Protein AF-A0A484YAV8-F1 (afdb_monomer_lite)

Sequence (185 aa):
MATQPTQDAVPSESPRDLKFNAGKIDEFVTSQGWTYTDRFGQKHYTIEGINYLSQQAMAAYGYVILTGKTFTTGATINNPNEVLLNTADGEYYKWTGSFASGPKVVPANSTPASTGGIAPGAWIGVGDASLRSALAASSGAGLVGISVGSVYPAGTVGSAIQYRTPQMYGIEPSTTNIIGLRSGC

Radius of gyration: 30.2 Å; chains: 1; bounding box: 64×55×102 Å

InterPro domains:
  IPR040775 Tail spike TSP1/Gp66, N-terminal domain [PF18668] (62-128)

pLDDT: mean 82.86, std 11.92, range [44.72, 97.81]

Organism: NCBI:txid69218

Structure (mmCIF, N/CA/C/O backbone):
data_AF-A0A484YAV8-F1
#
_entry.id   AF-A0A484YAV8-F1
#
loop_
_atom_site.group_PDB
_atom_site.id
_atom_site.type_symbol
_atom_site.label_atom_id
_atom_site.label_alt_id
_atom_site.label_comp_id
_atom_site.label_asym_id
_atom_site.label_entity_id
_atom_site.label_seq_id
_atom_site.pdbx_PDB_ins_code
_atom_site.Cartn_x
_atom_site.Cartn_y
_atom_site.Cartn_z
_atom_site.occupancy
_atom_site.B_iso_or_equiv
_atom_site.auth_seq_id
_atom_site.auth_comp_id
_atom_site.auth_asym_id
_atom_site.auth_atom_id
_atom_site.pdbx_PDB_model_num
ATOM 1 N N . MET A 1 1 ? -27.594 -16.386 38.491 1.00 56.50 1 MET A N 1
ATOM 2 C CA . MET A 1 1 ? -27.714 -15.112 37.745 1.00 56.50 1 MET A CA 1
ATOM 3 C C . MET A 1 1 ? -28.244 -15.451 36.359 1.00 56.50 1 MET A C 1
ATOM 5 O O . MET A 1 1 ? -27.706 -16.376 35.765 1.00 56.50 1 MET A O 1
ATOM 9 N N . ALA A 1 2 ? -29.330 -14.820 35.899 1.00 48.66 2 ALA A N 1
ATOM 10 C CA . ALA A 1 2 ? -29.934 -15.139 34.601 1.00 48.66 2 ALA A CA 1
ATOM 11 C C . ALA A 1 2 ? -28.911 -14.910 33.473 1.00 48.66 2 ALA A C 1
ATOM 13 O O . ALA A 1 2 ? -28.314 -13.842 33.397 1.00 48.66 2 ALA A O 1
ATOM 14 N N . THR A 1 3 ? -28.667 -15.932 32.652 1.00 59.62 3 THR A N 1
ATOM 15 C CA . THR A 1 3 ? -27.652 -15.952 31.582 1.00 59.62 3 THR A CA 1
ATOM 16 C C . THR A 1 3 ? -28.180 -15.458 30.236 1.00 59.62 3 THR A C 1
ATOM 18 O O . THR A 1 3 ? -27.431 -15.426 29.264 1.00 59.62 3 THR A O 1
ATOM 21 N N . GLN A 1 4 ? -29.462 -15.101 30.169 1.00 70.62 4 GLN A N 1
ATOM 22 C CA . GLN A 1 4 ? -30.130 -14.697 28.941 1.00 70.62 4 GLN A CA 1
ATOM 23 C C . GLN A 1 4 ? -30.060 -13.167 28.778 1.00 70.62 4 GLN A C 1
ATOM 25 O O . GLN A 1 4 ? -30.505 -12.461 29.691 1.00 70.62 4 GLN A O 1
ATOM 30 N N . PRO A 1 5 ? -29.511 -12.654 27.659 1.00 75.75 5 PRO A N 1
ATOM 31 C CA . PRO A 1 5 ? -29.538 -11.229 27.338 1.00 75.75 5 PRO A CA 1
ATOM 32 C C . PRO A 1 5 ? -30.973 -10.698 27.262 1.00 75.75 5 PRO A C 1
ATOM 34 O O . PRO A 1 5 ? -31.900 -11.441 26.924 1.00 75.75 5 PRO A O 1
ATOM 37 N N . THR A 1 6 ? -31.162 -9.418 27.568 1.00 81.50 6 THR A N 1
ATOM 38 C CA . THR A 1 6 ? -32.457 -8.746 27.399 1.00 81.50 6 THR A CA 1
ATOM 39 C C . THR A 1 6 ? -32.798 -8.565 25.913 1.00 81.50 6 THR A C 1
ATOM 41 O O . THR A 1 6 ? -31.960 -8.789 25.036 1.00 81.50 6 THR A O 1
ATOM 44 N N . GLN A 1 7 ? -34.029 -8.119 25.646 1.00 83.12 7 GLN A N 1
ATOM 45 C CA . GLN A 1 7 ? -34.476 -7.628 24.335 1.00 83.12 7 GLN A CA 1
ATOM 46 C C . GLN A 1 7 ? -34.358 -6.096 24.218 1.00 83.12 7 GLN A C 1
ATOM 48 O O . GLN A 1 7 ? -34.955 -5.496 23.327 1.00 83.12 7 GLN A O 1
ATOM 53 N N . ASP A 1 8 ? -33.613 -5.453 25.123 1.00 84.88 8 ASP A N 1
ATOM 54 C CA . ASP A 1 8 ? -33.358 -4.015 25.060 1.00 84.88 8 ASP A CA 1
ATOM 55 C C . ASP A 1 8 ? -32.486 -3.693 23.838 1.00 84.88 8 ASP A C 1
ATOM 57 O O . ASP A 1 8 ? -31.702 -4.532 23.385 1.00 84.88 8 ASP A O 1
ATOM 61 N N . ALA A 1 9 ? -32.586 -2.466 23.323 1.00 82.38 9 ALA A N 1
ATOM 62 C CA . ALA A 1 9 ? -31.842 -2.011 22.149 1.00 82.38 9 ALA A CA 1
ATOM 63 C C . ALA A 1 9 ? -30.319 -2.238 22.269 1.00 82.38 9 ALA A C 1
ATOM 65 O O . ALA A 1 9 ? -29.762 -2.387 23.357 1.00 82.38 9 ALA A O 1
ATOM 66 N N . VAL A 1 10 ? -29.617 -2.274 21.135 1.00 80.19 10 VAL A N 1
ATOM 67 C CA . VAL A 1 10 ? -28.150 -2.208 21.103 1.00 80.19 10 VAL A CA 1
ATOM 68 C C . VAL A 1 10 ? -27.773 -0.753 20.794 1.00 80.19 10 VAL A C 1
ATOM 70 O O . VAL A 1 10 ? -28.171 -0.266 19.736 1.00 80.19 10 VAL A O 1
ATOM 73 N N . PRO A 1 11 ? -27.035 -0.049 21.680 1.00 80.38 11 PRO A N 1
ATOM 74 C CA . PRO A 1 11 ? -26.470 -0.505 22.961 1.00 80.38 11 PRO A CA 1
ATOM 75 C C . PRO A 1 11 ? -27.481 -0.515 24.133 1.00 80.38 11 PRO A C 1
ATOM 77 O O . PRO A 1 11 ? -28.461 0.222 24.119 1.00 80.38 11 PRO A O 1
ATOM 80 N N . SER A 1 12 ? -27.206 -1.326 25.167 1.00 83.00 12 SER A N 1
ATOM 81 C CA . SER A 1 12 ? -27.997 -1.426 26.412 1.00 83.00 12 SER A CA 1
ATOM 82 C C . SER A 1 12 ? -27.105 -1.276 27.644 1.00 83.00 12 SER A C 1
ATOM 84 O O . SER A 1 12 ? -26.044 -1.902 27.720 1.00 83.00 12 SER A O 1
ATOM 86 N N . GLU A 1 13 ? -27.568 -0.490 28.619 1.00 84.00 13 GLU A N 1
ATOM 87 C CA . GLU A 1 13 ? -26.939 -0.311 29.938 1.00 84.00 13 GLU A CA 1
ATOM 88 C C . GLU A 1 13 ? -27.457 -1.305 30.991 1.00 84.00 13 GLU A C 1
ATOM 90 O O . GLU A 1 13 ? -27.039 -1.274 32.151 1.00 84.00 13 GLU A O 1
ATOM 95 N N . SER A 1 14 ? -28.370 -2.207 30.612 1.00 85.25 14 SER A N 1
ATOM 96 C CA . SER A 1 14 ? -28.915 -3.203 31.531 1.00 85.25 14 SER A CA 1
ATOM 97 C C . SER A 1 14 ? -27.790 -4.064 32.118 1.00 85.25 14 SER A C 1
ATOM 99 O O . SER A 1 14 ? -27.018 -4.665 31.362 1.00 85.25 14 SER A O 1
ATOM 101 N N . PRO A 1 15 ? -27.718 -4.236 33.455 1.00 84.88 15 PRO A N 1
ATOM 102 C CA . PRO A 1 15 ? -26.683 -5.053 34.092 1.00 84.88 15 PRO A CA 1
ATOM 103 C C . PRO A 1 15 ? -26.613 -6.496 33.575 1.00 84.88 15 PRO A C 1
ATOM 105 O O . PRO A 1 15 ? -25.570 -7.143 33.665 1.00 84.88 15 PRO A O 1
ATOM 108 N N . ARG A 1 16 ? -27.719 -7.016 33.028 1.00 83.06 16 ARG A N 1
ATOM 109 C CA . ARG A 1 16 ? -27.796 -8.365 32.444 1.00 83.06 16 ARG A CA 1
ATOM 110 C C . ARG A 1 16 ? -27.077 -8.467 31.099 1.00 83.06 16 ARG A C 1
ATOM 112 O O . ARG A 1 16 ? -26.541 -9.526 30.782 1.00 83.06 16 ARG A O 1
ATOM 119 N N . ASP A 1 17 ? -27.025 -7.374 30.345 1.00 85.62 17 ASP A N 1
ATOM 120 C CA . ASP A 1 17 ? -26.405 -7.330 29.019 1.00 85.62 17 ASP A CA 1
ATOM 121 C C . ASP A 1 17 ? -24.906 -7.068 29.088 1.00 85.62 17 ASP A C 1
ATOM 123 O O . ASP A 1 17 ? -24.181 -7.430 28.165 1.00 85.62 17 ASP A O 1
ATOM 127 N N . LEU A 1 18 ? -24.413 -6.530 30.209 1.00 85.62 18 LEU A N 1
ATOM 128 C CA . LEU A 1 18 ? -22.994 -6.223 30.396 1.00 85.62 18 LEU A CA 1
ATOM 129 C C . LEU A 1 18 ? -22.082 -7.432 30.149 1.00 85.62 18 LEU A C 1
ATOM 131 O O . LEU A 1 18 ? -21.028 -7.278 29.539 1.00 85.62 18 LEU A O 1
ATOM 135 N N . LYS A 1 19 ? -22.490 -8.647 30.549 1.00 84.38 19 LYS A N 1
ATOM 136 C CA . LYS A 1 19 ? -21.705 -9.865 30.278 1.00 84.38 19 LYS A CA 1
ATOM 137 C C . LYS A 1 19 ? -21.619 -10.178 28.780 1.00 84.38 19 LYS A C 1
ATOM 139 O O . LYS A 1 19 ? -20.555 -10.568 28.306 1.00 84.38 19 LYS A O 1
ATOM 144 N N . PHE A 1 20 ? -22.719 -10.019 28.043 1.00 85.44 20 PHE A N 1
ATOM 145 C CA . PHE A 1 20 ? -22.728 -10.206 26.591 1.00 85.44 20 PHE A CA 1
ATOM 146 C C . PHE A 1 20 ? -21.890 -9.120 25.906 1.00 85.44 20 PHE A C 1
ATOM 148 O O . PHE A 1 20 ? -21.029 -9.441 25.090 1.00 85.44 20 PHE A O 1
ATOM 155 N N . ASN A 1 21 ? -22.086 -7.856 26.292 1.00 86.50 21 ASN A N 1
ATOM 156 C CA . ASN A 1 21 ? -21.351 -6.711 25.756 1.00 86.50 21 ASN A CA 1
ATOM 157 C C . ASN A 1 21 ? -19.837 -6.876 25.959 1.00 86.50 21 ASN A C 1
ATOM 159 O O . ASN A 1 21 ? -19.075 -6.670 25.020 1.00 86.50 21 ASN A O 1
ATOM 163 N N . ALA A 1 22 ? -19.400 -7.323 27.143 1.00 88.56 22 ALA A N 1
ATOM 164 C CA . ALA A 1 22 ? -17.990 -7.591 27.423 1.00 88.56 22 ALA A CA 1
ATOM 165 C C . ALA A 1 22 ? -17.407 -8.679 26.504 1.00 88.56 22 ALA A C 1
ATOM 167 O O . ALA A 1 22 ? -16.329 -8.491 25.949 1.00 88.56 22 ALA A O 1
ATOM 168 N N . GLY A 1 23 ? -18.136 -9.779 26.279 1.00 89.69 23 GLY A N 1
ATOM 169 C CA . GLY A 1 23 ? -17.711 -10.818 25.333 1.00 89.69 23 GLY A CA 1
ATOM 170 C C . GLY A 1 23 ? -17.647 -10.324 23.883 1.00 89.69 23 GLY A C 1
ATOM 171 O O . GLY A 1 23 ? -16.780 -10.746 23.127 1.00 89.69 23 GLY A O 1
ATOM 172 N N . LYS A 1 24 ? -18.525 -9.394 23.490 1.00 90.69 24 LYS A N 1
ATOM 173 C CA . LYS A 1 24 ? -18.491 -8.782 22.153 1.00 90.69 24 LYS A CA 1
ATOM 174 C C . LYS A 1 24 ? -17.353 -7.785 21.980 1.00 90.69 24 LYS A C 1
ATOM 176 O O . LYS A 1 24 ? -16.817 -7.695 20.884 1.00 90.69 24 LYS A O 1
ATOM 181 N N . ILE A 1 25 ? -16.967 -7.067 23.034 1.00 91.38 25 ILE A N 1
ATOM 182 C CA . ILE A 1 25 ? -15.759 -6.232 23.014 1.00 91.38 25 ILE A CA 1
ATOM 183 C C . ILE A 1 25 ? -14.518 -7.115 22.866 1.00 91.38 25 ILE A C 1
ATOM 185 O O . ILE A 1 25 ? -13.673 -6.819 22.029 1.00 91.38 25 ILE A O 1
ATOM 189 N N . ASP A 1 26 ? -14.429 -8.213 23.617 1.00 93.12 26 ASP A N 1
ATOM 190 C CA . ASP A 1 26 ? -13.337 -9.180 23.464 1.00 93.12 26 ASP A CA 1
ATOM 191 C C . ASP A 1 26 ? -13.264 -9.722 22.024 1.00 93.12 26 ASP A C 1
ATOM 193 O O . ASP A 1 26 ? -12.205 -9.677 21.401 1.00 93.12 26 ASP A O 1
ATOM 197 N N . GLU A 1 27 ? -14.404 -10.105 21.438 1.00 93.06 27 GLU A N 1
ATOM 198 C CA . GLU A 1 27 ? -14.496 -10.526 20.033 1.00 93.06 27 GLU A CA 1
ATOM 199 C C . GLU A 1 27 ? -14.120 -9.397 19.052 1.00 93.06 27 GLU A C 1
ATOM 201 O O . GLU A 1 27 ? -13.379 -9.635 18.102 1.00 93.06 27 GLU A O 1
ATOM 206 N N . PHE A 1 28 ? -14.568 -8.158 19.278 1.00 93.44 28 PHE A N 1
ATOM 207 C CA . PHE A 1 28 ? -14.208 -6.998 18.454 1.00 93.44 28 PHE A CA 1
ATOM 208 C C . PHE A 1 28 ? -12.694 -6.757 18.424 1.00 93.44 28 PHE A C 1
ATOM 210 O O . PHE A 1 28 ? -12.151 -6.458 17.357 1.00 93.44 28 PHE A O 1
ATOM 217 N N . VAL A 1 29 ? -12.033 -6.877 19.581 1.00 94.38 29 VAL A N 1
ATOM 218 C CA . VAL A 1 29 ? -10.605 -6.573 19.754 1.00 94.38 29 VAL A CA 1
ATOM 219 C C . VAL A 1 29 ? -9.705 -7.730 19.317 1.00 94.38 29 VAL A C 1
ATOM 221 O O . VAL A 1 29 ? -8.628 -7.481 18.784 1.00 94.38 29 VAL A O 1
ATOM 224 N N . THR A 1 30 ? -10.101 -8.982 19.557 1.00 90.75 30 THR A N 1
ATOM 225 C CA . THR A 1 30 ? -9.193 -10.140 19.423 1.00 90.75 30 THR A CA 1
ATOM 226 C C . THR A 1 30 ? -9.513 -11.064 18.251 1.00 90.75 30 THR A C 1
ATOM 228 O O . THR A 1 30 ? -8.672 -11.884 17.875 1.00 90.75 30 THR A O 1
ATOM 231 N N . SER A 1 31 ? -10.707 -10.961 17.658 1.00 90.38 31 SER A N 1
ATOM 232 C CA . SER A 1 31 ? -11.109 -11.849 16.566 1.00 90.38 31 SER A CA 1
ATOM 233 C C . SER A 1 31 ? -10.322 -11.577 15.288 1.00 90.38 31 SER A C 1
ATOM 235 O O . SER A 1 31 ? -10.165 -10.437 14.859 1.00 90.38 31 SER A O 1
ATOM 237 N N . GLN A 1 32 ? -9.915 -12.661 14.626 1.00 89.38 32 GLN A N 1
ATOM 238 C CA . GLN A 1 32 ? -9.343 -12.638 13.277 1.00 89.38 32 GLN A CA 1
ATOM 239 C C . GLN A 1 32 ? -10.414 -12.522 12.177 1.00 89.38 32 GLN A C 1
ATOM 241 O O . GLN A 1 32 ? -10.096 -12.292 11.011 1.00 89.38 32 GLN A O 1
ATOM 246 N N . GLY A 1 33 ? -11.692 -12.712 12.520 1.00 86.75 33 GLY A N 1
ATOM 247 C CA . GLY A 1 33 ? -12.804 -12.522 11.591 1.00 86.75 33 GLY A CA 1
ATOM 248 C C . GLY A 1 33 ? -13.098 -11.038 11.384 1.00 86.75 33 GLY A C 1
ATOM 249 O O . GLY A 1 33 ? -12.905 -10.243 12.293 1.00 86.75 33 GLY A O 1
ATOM 250 N N . TRP A 1 34 ? -13.598 -10.650 10.209 1.00 88.00 34 TRP A N 1
ATOM 251 C CA . TRP A 1 34 ? -13.829 -9.233 9.871 1.00 88.00 34 TRP A CA 1
ATOM 252 C C . TRP A 1 34 ? -15.052 -8.611 10.534 1.00 88.00 34 TRP A C 1
ATOM 254 O O . TRP A 1 34 ? -15.159 -7.390 10.607 1.00 88.00 34 TRP A O 1
ATOM 264 N N . THR A 1 35 ? -15.997 -9.430 10.984 1.00 92.81 35 THR A N 1
ATOM 265 C CA . THR A 1 35 ? -17.228 -8.947 11.602 1.00 92.81 35 THR A CA 1
ATOM 266 C C . THR A 1 35 ? -17.621 -9.807 12.785 1.00 92.81 35 THR A C 1
ATOM 268 O O . THR A 1 35 ? -17.477 -11.027 12.713 1.00 92.81 35 THR A O 1
ATOM 271 N N . TYR A 1 36 ? -18.216 -9.190 13.798 1.00 92.06 36 TYR A N 1
ATOM 272 C CA . TYR A 1 36 ? -18.935 -9.878 14.864 1.00 92.06 36 TYR A CA 1
ATOM 273 C C . TYR A 1 36 ? -20.442 -9.638 14.726 1.00 92.06 36 TYR A C 1
ATOM 275 O O . TYR A 1 36 ? -20.882 -8.722 14.029 1.00 92.06 36 TYR A O 1
ATOM 283 N N . THR A 1 37 ? -21.238 -10.491 15.372 1.00 90.88 37 THR A N 1
ATOM 284 C CA . THR A 1 37 ? -22.708 -10.410 15.352 1.00 90.88 37 THR A CA 1
ATOM 285 C C . THR A 1 37 ? -23.242 -9.982 16.717 1.00 90.88 37 THR A C 1
ATOM 287 O O . THR A 1 37 ? -22.827 -10.548 17.737 1.00 90.88 37 THR A O 1
ATOM 290 N N . ASP A 1 38 ? -24.144 -9.000 16.739 1.00 88.62 38 ASP A N 1
ATOM 291 C CA . ASP A 1 38 ? -24.792 -8.503 17.959 1.00 88.62 38 ASP A CA 1
ATOM 292 C C . ASP A 1 38 ? -25.987 -9.367 18.419 1.00 88.62 38 ASP A C 1
ATOM 294 O O . ASP A 1 38 ? -26.240 -10.451 17.890 1.00 88.62 38 ASP A O 1
ATOM 298 N N . ARG A 1 39 ? -26.722 -8.904 19.443 1.00 87.38 39 ARG A N 1
ATOM 299 C CA . ARG A 1 39 ? -27.875 -9.627 20.019 1.00 87.38 39 ARG A CA 1
ATOM 300 C C . ARG A 1 39 ? -29.045 -9.791 19.050 1.00 87.38 39 ARG A C 1
ATOM 302 O O . ARG A 1 39 ? -29.835 -10.715 19.221 1.00 87.38 39 ARG A O 1
ATOM 309 N N . PHE A 1 40 ? -29.150 -8.915 18.057 1.00 88.19 40 PHE A N 1
ATOM 310 C CA . PHE A 1 40 ? -30.227 -8.894 17.071 1.00 88.19 40 PHE A CA 1
ATOM 311 C C . PHE A 1 40 ? -29.806 -9.502 15.730 1.00 88.19 40 PHE A C 1
ATOM 313 O O . PHE A 1 40 ? -30.585 -9.490 14.778 1.00 88.19 40 PHE A O 1
ATOM 320 N N . GLY A 1 41 ? -28.593 -10.053 15.639 1.00 87.00 41 GLY A N 1
ATOM 321 C CA . GLY A 1 41 ? -28.092 -10.657 14.410 1.00 87.00 41 GLY A CA 1
ATOM 322 C C . GLY A 1 41 ? -27.453 -9.665 13.437 1.00 87.00 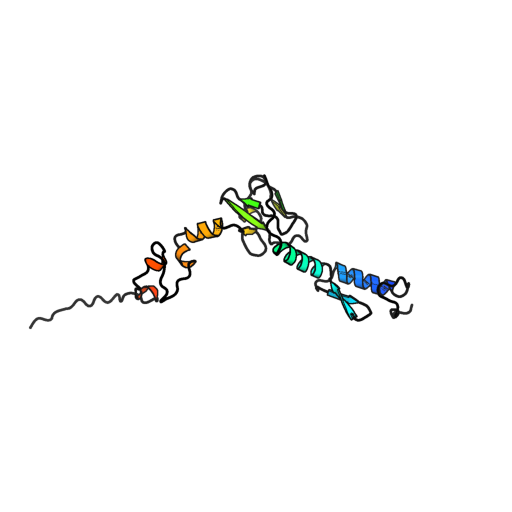41 GLY A C 1
ATOM 323 O O . GLY A 1 41 ? -27.100 -10.071 12.327 1.00 87.00 41 GLY A O 1
ATOM 324 N N . GLN A 1 42 ? -27.284 -8.388 13.804 1.00 88.62 42 GLN A N 1
ATOM 325 C CA . GLN A 1 42 ? -26.610 -7.429 12.928 1.00 88.62 42 GLN A CA 1
ATOM 326 C C . GLN A 1 42 ? -25.094 -7.617 12.979 1.00 88.62 42 GLN A C 1
ATOM 328 O O . GLN A 1 42 ? -24.518 -7.934 14.023 1.00 88.62 42 GLN A O 1
ATOM 333 N N . LYS A 1 43 ? -24.451 -7.421 11.825 1.00 93.56 43 LYS A N 1
ATOM 334 C CA . LYS A 1 43 ? -23.002 -7.539 11.667 1.00 93.56 43 LYS A CA 1
ATOM 335 C C . LYS A 1 43 ? -22.326 -6.189 11.852 1.00 93.56 43 LYS A C 1
ATOM 337 O O . LYS A 1 43 ? -22.727 -5.208 11.233 1.00 93.56 43 LYS A O 1
ATOM 342 N N . HIS A 1 44 ? -21.243 -6.191 12.614 1.00 91.81 44 HIS A N 1
ATOM 343 C CA . HIS A 1 44 ? -20.402 -5.029 12.891 1.00 91.81 44 HIS A CA 1
ATOM 344 C C . HIS A 1 44 ? -18.952 -5.383 12.603 1.00 91.81 44 HIS A C 1
ATOM 346 O O . HIS A 1 44 ? -18.558 -6.525 12.830 1.00 91.81 44 HIS A O 1
ATOM 352 N N . TYR A 1 45 ? -18.149 -4.438 12.115 1.00 93.81 45 TYR A N 1
ATOM 353 C CA . TYR A 1 45 ? -16.733 -4.709 11.872 1.00 93.81 45 TYR A CA 1
ATOM 354 C C . TYR A 1 45 ? -15.967 -4.917 13.180 1.00 93.81 45 TYR A C 1
ATOM 356 O O . TYR A 1 45 ? -16.185 -4.204 14.158 1.00 93.81 45 TYR A O 1
ATOM 364 N N . THR A 1 46 ? -15.061 -5.891 13.173 1.00 95.31 46 THR A N 1
ATOM 365 C CA . THR A 1 46 ? -14.006 -6.054 14.183 1.00 95.31 46 THR A CA 1
ATOM 366 C C . THR A 1 46 ? -12.842 -5.110 13.888 1.00 95.31 46 THR A C 1
ATOM 368 O O . THR A 1 46 ? -12.815 -4.456 12.838 1.00 95.31 46 THR A O 1
ATOM 371 N N . ILE A 1 47 ? -11.840 -5.074 14.769 1.00 91.19 47 ILE A N 1
ATOM 372 C CA . ILE A 1 47 ? -10.603 -4.334 14.503 1.00 91.19 47 ILE A CA 1
ATOM 373 C C . ILE A 1 47 ? -9.911 -4.815 13.218 1.00 91.19 47 ILE A C 1
ATOM 375 O O . ILE A 1 47 ? -9.459 -3.992 12.428 1.00 91.19 47 ILE A O 1
ATOM 379 N N . GLU A 1 48 ? -9.922 -6.121 12.941 1.00 88.69 48 GLU A N 1
ATOM 380 C CA . GLU A 1 48 ? -9.366 -6.687 11.708 1.00 88.69 48 GLU A CA 1
ATOM 381 C C . GLU A 1 48 ? -10.155 -6.260 10.467 1.00 88.69 48 GLU A C 1
ATOM 383 O O . GLU A 1 48 ? -9.565 -5.888 9.452 1.00 88.69 48 GLU A O 1
ATOM 388 N N . GLY A 1 49 ? -11.490 -6.231 10.548 1.00 88.25 49 GLY A N 1
ATOM 389 C CA . GLY A 1 49 ? -12.328 -5.722 9.459 1.00 88.25 49 GLY A CA 1
ATOM 390 C C . GLY A 1 49 ? -12.053 -4.246 9.156 1.00 88.25 49 GLY A C 1
ATOM 391 O O . GLY A 1 49 ? -11.910 -3.865 7.992 1.00 88.25 49 GLY A O 1
ATOM 392 N N . ILE A 1 50 ? -11.913 -3.422 10.199 1.00 90.44 50 ILE A N 1
ATOM 393 C CA . ILE A 1 50 ? -11.560 -2.000 10.067 1.00 90.44 50 ILE A CA 1
ATOM 394 C C . ILE A 1 50 ? -10.148 -1.844 9.492 1.00 90.44 50 ILE A C 1
ATOM 396 O O . ILE A 1 50 ? -9.968 -1.071 8.553 1.00 90.44 50 ILE A O 1
ATOM 400 N N . ASN A 1 51 ? -9.159 -2.594 9.988 1.00 85.50 51 ASN A N 1
ATOM 401 C CA . ASN A 1 51 ? -7.783 -2.573 9.482 1.00 85.50 51 ASN A CA 1
ATOM 402 C C . ASN A 1 51 ? -7.723 -2.958 8.004 1.00 85.50 51 ASN A C 1
ATOM 404 O O . ASN A 1 51 ? -6.990 -2.338 7.234 1.00 85.50 51 ASN A O 1
ATOM 408 N N . TYR A 1 52 ? -8.493 -3.962 7.589 1.00 82.94 52 TYR A N 1
ATOM 409 C CA . TYR A 1 52 ? -8.570 -4.380 6.194 1.00 82.94 52 TYR A CA 1
ATOM 410 C C . TYR A 1 52 ? -9.166 -3.283 5.301 1.00 82.94 52 TYR A C 1
ATOM 412 O O . TYR A 1 52 ? -8.569 -2.913 4.288 1.00 82.94 52 TYR A O 1
ATOM 420 N N . LEU A 1 53 ? -10.307 -2.707 5.693 1.00 81.38 53 LEU A N 1
ATOM 421 C CA . LEU A 1 53 ? -10.934 -1.607 4.953 1.00 81.38 53 LEU A CA 1
ATOM 422 C C . LEU A 1 53 ? -10.058 -0.357 4.921 1.00 81.38 53 LEU A C 1
ATOM 424 O O . LEU A 1 53 ? -9.948 0.279 3.875 1.00 81.38 53 LEU A O 1
ATOM 428 N N . SER A 1 54 ? -9.402 -0.030 6.034 1.00 80.19 54 SER A N 1
ATOM 429 C CA . SER A 1 54 ? -8.463 1.084 6.116 1.00 80.19 54 SER A CA 1
ATOM 430 C C . SER A 1 54 ? -7.282 0.853 5.184 1.00 80.19 54 SER A C 1
ATOM 432 O O . SER A 1 54 ? -6.935 1.752 4.434 1.00 80.19 54 SER A O 1
ATOM 434 N N . GLN A 1 55 ? -6.706 -0.350 5.139 1.00 75.56 55 GLN A N 1
ATOM 435 C CA . GLN A 1 55 ? -5.628 -0.672 4.197 1.00 75.56 55 GLN A CA 1
ATOM 436 C C . GLN A 1 55 ? -6.076 -0.573 2.735 1.00 75.56 55 GLN A C 1
ATOM 438 O O . GLN A 1 55 ? -5.322 -0.058 1.910 1.00 75.56 55 GLN A O 1
ATOM 443 N N . GLN A 1 56 ? -7.296 -1.009 2.407 1.00 71.69 56 GLN A N 1
ATOM 444 C CA . GLN A 1 56 ? -7.847 -0.857 1.057 1.00 71.69 56 GLN A CA 1
ATOM 445 C C . GLN A 1 56 ? -8.110 0.609 0.690 1.00 71.69 56 GLN A C 1
ATOM 447 O O . GLN A 1 56 ? -7.724 1.050 -0.390 1.00 71.69 56 GLN A O 1
ATOM 452 N N . ALA A 1 57 ? -8.732 1.380 1.584 1.00 68.81 57 ALA A N 1
ATOM 453 C CA . ALA A 1 57 ? -9.006 2.799 1.371 1.00 68.81 57 ALA A CA 1
ATOM 454 C C . ALA A 1 57 ? -7.709 3.609 1.291 1.00 68.81 57 ALA A C 1
ATOM 456 O O . ALA A 1 57 ? -7.564 4.467 0.427 1.00 68.81 57 ALA A O 1
ATOM 457 N N . MET A 1 58 ? -6.733 3.291 2.139 1.00 65.25 58 MET A N 1
ATOM 458 C CA . MET A 1 58 ? -5.388 3.836 2.056 1.00 65.25 58 MET A CA 1
ATOM 459 C C . MET A 1 58 ? -4.761 3.486 0.710 1.00 65.25 58 MET A C 1
ATOM 461 O O . MET A 1 58 ? -4.366 4.400 0.006 1.00 65.25 58 MET A O 1
ATOM 465 N N . ALA A 1 59 ? -4.776 2.232 0.262 1.00 59.31 59 ALA A N 1
ATOM 466 C CA . ALA A 1 59 ? -4.279 1.897 -1.073 1.00 59.31 59 ALA A CA 1
ATOM 467 C C . ALA A 1 59 ? -4.970 2.679 -2.216 1.00 59.31 59 ALA A C 1
ATOM 469 O O . ALA A 1 59 ? -4.369 2.829 -3.279 1.00 59.31 59 ALA A O 1
ATOM 470 N N . ALA A 1 60 ? -6.191 3.189 -2.005 1.00 61.31 60 ALA A N 1
ATOM 471 C CA . ALA A 1 60 ? -6.917 4.028 -2.959 1.00 61.31 60 ALA A CA 1
ATOM 472 C C . ALA A 1 60 ? -6.555 5.532 -2.901 1.00 61.31 60 ALA A C 1
ATOM 474 O O . ALA A 1 60 ? -6.698 6.222 -3.911 1.00 61.31 60 ALA A O 1
ATOM 475 N N . TYR A 1 61 ? -6.061 6.053 -1.772 1.00 60.47 61 TYR A N 1
ATOM 476 C CA . TYR A 1 61 ? -5.458 7.390 -1.700 1.00 60.47 61 TYR A CA 1
ATOM 477 C C . TYR A 1 61 ? -3.976 7.289 -2.089 1.00 60.47 61 TYR A C 1
ATOM 479 O O . TYR A 1 61 ? -3.266 6.415 -1.605 1.00 60.47 61 TYR A O 1
ATOM 487 N N . GLY A 1 62 ? -3.506 8.154 -2.992 1.00 74.81 62 GLY A N 1
ATOM 488 C CA . GLY A 1 62 ? -2.151 8.081 -3.558 1.00 74.81 62 GLY A CA 1
ATOM 489 C C . GLY A 1 62 ? -0.998 8.072 -2.536 1.00 74.81 62 GLY A C 1
ATOM 490 O O . GLY A 1 62 ? -1.182 8.175 -1.324 1.00 74.81 62 GLY A O 1
ATOM 491 N N . TYR A 1 63 ? 0.232 7.960 -3.038 1.00 84.88 63 TYR A N 1
ATOM 492 C CA . TYR A 1 63 ? 1.422 7.853 -2.191 1.00 84.88 63 TYR A CA 1
ATOM 493 C C . TYR A 1 63 ? 1.752 9.143 -1.432 1.00 84.88 63 TYR A C 1
ATOM 495 O O . TYR A 1 63 ? 1.721 10.238 -1.994 1.00 84.88 63 TYR A O 1
ATOM 503 N N . VAL A 1 64 ? 2.148 8.991 -0.166 1.00 87.69 64 VAL A N 1
ATOM 504 C CA . VAL A 1 64 ? 2.674 10.074 0.673 1.00 87.69 64 VAL A CA 1
ATOM 505 C C . VAL A 1 64 ? 4.197 10.011 0.653 1.00 87.69 64 VAL A C 1
ATOM 507 O O . VAL A 1 64 ? 4.801 9.081 1.182 1.00 87.69 64 VAL A O 1
ATOM 510 N N . ILE A 1 65 ? 4.838 11.003 0.038 1.00 89.94 65 ILE A N 1
ATOM 511 C CA . ILE A 1 65 ? 6.300 11.072 -0.037 1.00 89.94 65 ILE A CA 1
ATOM 512 C C . ILE A 1 65 ? 6.858 11.634 1.273 1.00 89.94 65 ILE A C 1
ATOM 514 O O . ILE A 1 65 ? 6.499 12.737 1.688 1.00 89.94 65 ILE A O 1
ATOM 518 N N . LEU A 1 66 ? 7.790 10.910 1.898 1.00 91.25 66 LEU A N 1
ATOM 519 C CA . LEU A 1 66 ? 8.534 11.415 3.052 1.00 91.25 66 LEU A CA 1
ATOM 520 C C . LEU A 1 66 ? 9.629 12.400 2.602 1.00 91.25 66 LEU A C 1
ATOM 522 O O . LEU A 1 66 ? 10.777 12.027 2.363 1.00 91.25 66 LEU A O 1
ATOM 526 N N . THR A 1 67 ? 9.272 13.679 2.464 1.00 87.81 67 THR A N 1
ATOM 527 C CA . THR A 1 67 ? 10.188 14.737 2.002 1.00 87.81 67 THR A CA 1
ATOM 528 C C . THR A 1 67 ? 11.431 14.854 2.890 1.00 87.81 67 THR A C 1
ATOM 530 O O . THR A 1 67 ? 11.339 14.930 4.114 1.00 87.81 67 THR A O 1
ATOM 533 N N . GLY A 1 68 ? 12.614 14.886 2.268 1.00 90.75 68 GLY A N 1
ATOM 534 C CA . GLY A 1 68 ? 13.900 14.975 2.972 1.00 90.75 68 GLY A CA 1
ATOM 535 C C . GLY A 1 68 ? 14.331 13.681 3.674 1.00 90.75 68 GLY A C 1
ATOM 536 O O . GLY A 1 68 ? 15.352 13.674 4.365 1.00 90.75 68 GLY A O 1
ATOM 537 N N . LYS A 1 69 ? 13.578 12.588 3.504 1.00 95.56 69 LYS A N 1
ATOM 538 C CA . LYS A 1 69 ? 13.900 11.265 4.036 1.00 95.56 69 LYS A CA 1
ATOM 539 C C . LYS A 1 69 ? 14.154 10.280 2.903 1.00 95.56 69 LYS A C 1
ATOM 541 O O . LYS A 1 69 ? 13.478 10.280 1.878 1.00 95.56 69 LYS A O 1
ATOM 546 N N . THR A 1 70 ? 15.152 9.438 3.103 1.00 96.62 70 THR A N 1
ATOM 547 C CA . THR A 1 70 ? 15.606 8.424 2.153 1.00 96.62 70 THR A CA 1
ATOM 548 C C . THR A 1 70 ? 16.070 7.200 2.936 1.00 96.62 70 THR A C 1
ATOM 550 O O . THR A 1 70 ? 16.258 7.266 4.153 1.00 96.62 70 THR A O 1
ATOM 553 N N . PHE A 1 71 ? 16.330 6.084 2.259 1.00 97.38 71 PHE A N 1
ATOM 554 C CA . PHE A 1 71 ? 16.999 4.944 2.901 1.00 97.38 71 PHE A CA 1
ATOM 555 C C . PHE A 1 71 ? 18.401 5.300 3.443 1.00 97.38 71 PHE A C 1
ATOM 557 O O . PHE A 1 71 ? 18.860 4.722 4.428 1.00 97.38 71 PHE A O 1
ATOM 564 N N . THR A 1 72 ? 19.068 6.302 2.857 1.00 96.94 72 THR A N 1
ATOM 565 C CA . THR A 1 72 ? 20.371 6.796 3.325 1.00 96.94 72 THR A CA 1
ATOM 566 C C . THR A 1 72 ? 20.263 7.661 4.581 1.00 96.94 72 THR A C 1
ATOM 568 O O . THR A 1 72 ? 21.078 7.503 5.485 1.00 96.94 72 THR A O 1
ATOM 571 N N . THR A 1 73 ? 19.246 8.519 4.706 1.00 97.12 73 THR A N 1
ATOM 572 C CA . THR A 1 73 ? 19.046 9.344 5.915 1.00 97.12 73 THR A CA 1
ATOM 573 C C . THR A 1 73 ? 18.280 8.624 7.027 1.00 97.12 73 THR A C 1
ATOM 575 O O . THR A 1 73 ? 18.342 9.047 8.182 1.00 97.12 73 THR A O 1
ATOM 578 N N . GLY A 1 74 ? 17.599 7.524 6.698 1.00 96.81 74 GLY A N 1
ATOM 579 C CA . GLY A 1 74 ? 16.747 6.771 7.612 1.00 96.81 74 GLY A CA 1
ATOM 580 C C . GLY A 1 74 ? 15.377 7.425 7.809 1.00 96.81 74 GLY A C 1
ATOM 581 O O . GLY A 1 74 ? 15.203 8.639 7.668 1.00 96.81 74 GLY A O 1
ATOM 582 N N . ALA A 1 75 ? 14.379 6.612 8.142 1.00 97.38 75 ALA A N 1
ATOM 583 C CA . ALA A 1 75 ? 12.997 7.047 8.313 1.00 97.38 75 ALA A CA 1
ATOM 584 C C . ALA A 1 75 ? 12.209 6.091 9.213 1.00 97.38 75 ALA A C 1
ATOM 586 O O . ALA A 1 75 ? 12.617 4.958 9.450 1.00 97.38 75 ALA A O 1
ATOM 587 N N . THR A 1 76 ? 11.037 6.533 9.655 1.00 96.75 76 THR A N 1
ATOM 588 C CA . THR A 1 76 ? 10.026 5.658 10.249 1.00 96.75 76 THR A CA 1
ATOM 589 C C . THR A 1 76 ? 8.774 5.767 9.398 1.00 96.75 76 THR A C 1
ATOM 591 O O . THR A 1 76 ? 8.228 6.860 9.263 1.00 96.75 76 THR A O 1
ATOM 594 N N . ILE A 1 77 ? 8.352 4.648 8.816 1.00 95.31 77 ILE A N 1
ATOM 595 C CA . ILE A 1 77 ? 7.104 4.538 8.065 1.00 95.31 77 ILE A CA 1
ATOM 596 C C . ILE A 1 77 ? 6.001 4.259 9.081 1.00 95.31 77 ILE A C 1
ATOM 598 O O . ILE A 1 77 ? 6.032 3.233 9.764 1.00 95.31 77 ILE A O 1
ATOM 602 N N . ASN A 1 78 ? 5.055 5.177 9.208 1.00 88.94 78 ASN A N 1
ATOM 603 C CA . ASN A 1 78 ? 3.937 5.083 10.147 1.00 88.94 78 ASN A CA 1
ATOM 604 C C . ASN A 1 78 ? 2.667 4.592 9.459 1.00 88.94 78 ASN A C 1
ATOM 606 O O . ASN A 1 78 ? 1.825 3.965 10.095 1.00 88.94 78 ASN A O 1
ATOM 610 N N . ASN A 1 79 ? 2.545 4.872 8.162 1.00 86.31 79 ASN A N 1
ATOM 611 C CA . ASN A 1 79 ? 1.329 4.642 7.401 1.00 86.31 79 ASN A CA 1
ATOM 612 C C . ASN A 1 79 ? 1.604 3.756 6.178 1.00 86.31 79 ASN A C 1
ATOM 614 O O . ASN A 1 79 ? 2.583 3.995 5.470 1.00 86.31 79 ASN A O 1
ATOM 618 N N . PRO A 1 80 ? 0.709 2.809 5.841 1.00 85.44 80 PRO A N 1
ATOM 619 C CA . PRO A 1 80 ? 0.827 1.985 4.636 1.00 85.44 80 PRO A CA 1
ATOM 620 C C . PRO A 1 80 ? 1.033 2.737 3.313 1.00 85.44 80 PRO A C 1
ATOM 622 O O . PRO A 1 80 ? 1.528 2.145 2.362 1.00 85.44 80 PRO A O 1
ATOM 625 N N . ASN A 1 81 ? 0.660 4.015 3.219 1.00 85.56 81 ASN A N 1
ATOM 626 C CA . ASN A 1 81 ? 0.784 4.811 1.991 1.00 85.56 81 ASN A CA 1
ATOM 627 C C . ASN A 1 81 ? 2.062 5.637 1.898 1.00 85.56 81 ASN A C 1
ATOM 629 O O . ASN A 1 81 ? 2.291 6.289 0.878 1.00 85.56 81 ASN A O 1
ATOM 633 N N . GLU A 1 82 ? 2.860 5.657 2.959 1.00 91.44 82 GLU A N 1
ATOM 634 C CA . GLU A 1 82 ? 4.122 6.375 2.952 1.00 91.44 82 GLU A CA 1
ATOM 635 C C . GLU A 1 82 ? 5.142 5.635 2.089 1.00 91.44 82 GLU A C 1
ATOM 637 O O . GLU A 1 82 ? 5.280 4.409 2.148 1.00 91.44 82 GLU A O 1
ATOM 642 N N . VAL A 1 83 ? 5.858 6.404 1.275 1.00 93.44 83 VAL A N 1
ATOM 643 C CA . VAL A 1 83 ? 6.896 5.895 0.386 1.00 93.44 83 VAL A CA 1
ATOM 644 C C . VAL A 1 83 ? 8.221 6.563 0.694 1.00 93.44 83 VAL A C 1
ATOM 646 O O . VAL A 1 83 ? 8.293 7.763 0.981 1.00 93.44 83 VAL A O 1
ATOM 649 N N . LEU A 1 84 ? 9.282 5.768 0.628 1.00 96.00 84 LEU A N 1
ATOM 650 C CA . LEU A 1 84 ? 10.636 6.199 0.934 1.00 96.00 84 LEU A CA 1
ATOM 651 C C . LEU A 1 84 ? 11.504 6.113 -0.318 1.00 96.00 84 LEU A C 1
ATOM 653 O O . LEU A 1 84 ? 11.504 5.093 -1.005 1.00 96.00 84 LEU A O 1
ATOM 657 N N . LEU A 1 85 ? 12.242 7.185 -0.605 1.00 94.88 85 LEU A N 1
ATOM 658 C CA . LEU A 1 85 ? 13.163 7.232 -1.737 1.00 94.88 85 LEU A CA 1
ATOM 659 C C . LEU A 1 85 ? 14.421 6.417 -1.432 1.00 94.88 85 LEU A C 1
ATOM 661 O O . LEU A 1 85 ? 15.119 6.671 -0.443 1.00 94.88 85 LEU A O 1
ATOM 665 N N . ASN A 1 86 ? 14.756 5.492 -2.319 1.00 94.12 86 ASN A N 1
ATOM 666 C CA . ASN A 1 86 ? 16.089 4.934 -2.421 1.00 94.12 86 ASN A CA 1
ATOM 667 C C . ASN A 1 86 ? 16.887 5.760 -3.436 1.00 94.12 86 ASN A C 1
ATOM 669 O O . ASN A 1 86 ? 16.602 5.792 -4.626 1.00 94.12 86 ASN A O 1
ATOM 673 N N . THR A 1 87 ? 17.900 6.477 -2.961 1.00 91.38 87 THR A N 1
ATOM 674 C CA . THR A 1 87 ? 18.695 7.363 -3.824 1.00 91.38 87 THR A CA 1
ATOM 675 C C . THR A 1 87 ? 19.661 6.605 -4.728 1.00 91.38 87 THR A C 1
ATOM 677 O O . THR A 1 87 ? 20.197 7.201 -5.654 1.00 91.38 87 THR A O 1
ATOM 680 N N . ALA A 1 88 ? 19.921 5.323 -4.448 1.00 89.31 88 ALA A N 1
ATOM 681 C CA . ALA A 1 88 ? 20.850 4.511 -5.229 1.00 89.31 88 ALA A CA 1
ATOM 682 C C . ALA A 1 88 ? 20.289 4.134 -6.611 1.00 89.31 88 ALA A C 1
ATOM 684 O O . ALA A 1 88 ? 21.041 4.100 -7.580 1.00 89.31 88 ALA A O 1
ATOM 685 N N . ASP A 1 89 ? 18.985 3.869 -6.695 1.00 86.56 89 ASP A N 1
ATOM 686 C CA . ASP A 1 89 ? 18.267 3.541 -7.935 1.00 86.56 89 ASP A CA 1
ATOM 687 C C . ASP A 1 89 ? 17.301 4.658 -8.377 1.00 86.56 89 ASP A C 1
ATOM 689 O O . ASP A 1 89 ? 16.819 4.644 -9.507 1.00 86.56 89 ASP A O 1
ATOM 693 N N . GLY A 1 90 ? 17.063 5.662 -7.525 1.00 87.62 90 GLY A N 1
ATOM 694 C CA . GLY A 1 90 ? 16.167 6.780 -7.814 1.00 87.62 90 GLY A CA 1
ATOM 695 C C . GLY A 1 90 ? 14.690 6.438 -7.622 1.00 87.62 90 GLY A C 1
ATOM 696 O O . GLY A 1 90 ? 13.831 7.162 -8.127 1.00 87.62 90 GLY A O 1
ATOM 697 N N . GLU A 1 91 ? 14.380 5.356 -6.906 1.00 88.44 91 GLU A N 1
ATOM 698 C CA . GLU A 1 91 ? 13.022 4.832 -6.810 1.00 88.44 91 GLU A CA 1
ATOM 699 C C . GLU A 1 91 ? 12.368 5.030 -5.455 1.00 88.44 91 GLU A C 1
ATOM 701 O O . GLU A 1 91 ? 12.995 4.960 -4.399 1.00 88.44 91 GLU A O 1
ATOM 706 N N . TYR A 1 92 ? 11.050 5.203 -5.481 1.00 92.06 92 TYR A N 1
ATOM 707 C CA . TYR A 1 92 ? 10.237 5.163 -4.279 1.00 92.06 92 TYR A CA 1
ATOM 708 C C . TYR A 1 92 ? 9.806 3.734 -3.975 1.00 92.06 92 TYR A C 1
ATOM 710 O O . TYR A 1 92 ? 9.304 3.028 -4.850 1.00 92.06 92 TYR A O 1
ATOM 718 N N . TYR A 1 93 ? 9.943 3.344 -2.710 1.00 93.38 93 TYR A N 1
ATOM 719 C CA . TYR A 1 93 ? 9.503 2.052 -2.201 1.00 93.38 93 TYR A CA 1
ATOM 720 C C . TYR A 1 93 ? 8.409 2.222 -1.149 1.00 93.38 93 TYR A C 1
ATOM 722 O O . TYR A 1 93 ? 8.502 3.076 -0.265 1.00 93.38 93 TYR A O 1
ATOM 730 N N . LYS A 1 94 ? 7.395 1.361 -1.228 1.00 92.56 94 LYS A N 1
ATOM 731 C CA . LYS A 1 94 ? 6.308 1.213 -0.256 1.00 92.56 94 LYS A CA 1
ATOM 732 C C . LYS A 1 94 ? 6.556 -0.015 0.613 1.00 92.56 94 LYS A C 1
ATOM 734 O O . LYS A 1 94 ? 6.867 -1.083 0.084 1.00 92.56 94 LYS A O 1
ATOM 739 N N . TRP A 1 95 ? 6.379 0.108 1.927 1.00 94.06 95 TRP A N 1
ATOM 740 C CA . TRP A 1 95 ? 6.366 -1.052 2.821 1.00 94.06 95 TRP A CA 1
ATOM 741 C C . TRP A 1 95 ? 4.983 -1.708 2.804 1.00 94.06 95 TRP A C 1
ATOM 743 O O . TRP A 1 95 ? 3.980 -1.056 3.085 1.00 94.06 95 TRP A O 1
ATOM 753 N N . THR A 1 96 ? 4.930 -2.997 2.475 1.00 88.31 96 THR A N 1
ATOM 754 C CA . THR A 1 96 ? 3.687 -3.792 2.419 1.00 88.31 96 THR A CA 1
ATOM 755 C C . THR A 1 96 ? 3.613 -4.879 3.488 1.00 88.31 96 THR A C 1
ATOM 757 O O . THR A 1 96 ? 2.690 -5.690 3.484 1.00 88.31 96 THR A O 1
ATOM 760 N N . GLY A 1 97 ? 4.581 -4.907 4.405 1.00 83.44 97 GLY A N 1
ATOM 761 C CA . GLY A 1 97 ? 4.545 -5.780 5.573 1.00 83.44 97 GLY A CA 1
ATOM 762 C C . GLY A 1 97 ? 3.595 -5.274 6.658 1.00 83.44 97 GLY A C 1
ATOM 763 O O . GLY A 1 97 ? 3.094 -4.152 6.606 1.00 83.44 97 GLY A O 1
ATOM 764 N N . SER A 1 98 ? 3.372 -6.108 7.672 1.00 84.62 98 SER A N 1
ATOM 765 C CA . SER A 1 98 ? 2.478 -5.783 8.788 1.00 84.62 98 SER A CA 1
ATOM 766 C C . SER A 1 98 ? 2.997 -4.613 9.638 1.00 84.62 98 SER A C 1
ATOM 768 O O . SER A 1 98 ? 4.194 -4.517 9.908 1.00 84.62 98 SER A O 1
ATOM 770 N N . PHE A 1 99 ? 2.069 -3.769 10.098 1.00 83.38 99 PHE A N 1
ATOM 771 C CA . PHE A 1 99 ? 2.284 -2.711 11.097 1.00 83.38 99 PHE A CA 1
ATOM 772 C C . PHE A 1 99 ? 1.740 -3.095 12.488 1.00 83.38 99 PHE A C 1
ATOM 774 O O . PHE A 1 99 ? 1.711 -2.265 13.393 1.00 83.38 99 PHE A O 1
ATOM 781 N N . ALA A 1 100 ? 1.308 -4.348 12.688 1.00 80.94 100 ALA A N 1
ATOM 782 C CA . ALA A 1 100 ? 0.690 -4.795 13.943 1.00 80.94 100 ALA A CA 1
ATOM 783 C C . ALA A 1 100 ? 1.624 -4.665 15.162 1.00 80.94 100 ALA A C 1
ATOM 785 O O . ALA A 1 100 ? 1.168 -4.438 16.278 1.00 80.94 100 ALA A O 1
ATOM 786 N N . SER A 1 101 ? 2.939 -4.774 14.950 1.00 79.12 101 SER A N 1
ATOM 787 C CA . SER A 1 101 ? 3.968 -4.594 15.983 1.00 79.12 101 SER A CA 1
ATOM 788 C C . SER A 1 101 ? 4.474 -3.149 16.106 1.00 79.12 101 SER A C 1
ATOM 790 O O . SER A 1 101 ? 5.453 -2.907 16.810 1.00 79.12 101 SER A O 1
ATOM 792 N N . GLY A 1 102 ? 3.849 -2.198 15.408 1.00 85.31 102 GLY A N 1
ATOM 793 C CA . GLY A 1 102 ? 4.237 -0.790 15.363 1.00 85.31 102 GLY A CA 1
ATOM 794 C C . GLY A 1 102 ? 4.788 -0.330 14.003 1.00 85.31 102 GLY A C 1
ATOM 795 O O . GLY A 1 102 ? 4.767 -1.085 13.026 1.00 85.31 102 GLY A O 1
ATOM 796 N N . PRO A 1 103 ? 5.276 0.924 13.929 1.00 93.00 103 PRO A N 1
ATOM 797 C CA . PRO A 1 103 ? 5.813 1.521 12.708 1.00 93.00 103 PRO A CA 1
ATOM 798 C C . PRO A 1 103 ? 7.014 0.761 12.137 1.00 93.00 103 PRO A C 1
ATOM 800 O O . PRO A 1 103 ? 7.815 0.170 12.869 1.00 93.00 103 PRO A O 1
ATOM 803 N N . LYS A 1 104 ? 7.213 0.852 10.821 1.00 96.06 104 LYS A N 1
ATOM 804 C CA . LYS A 1 104 ? 8.401 0.295 10.172 1.00 96.06 104 LYS A CA 1
ATOM 805 C C . LYS A 1 104 ? 9.569 1.275 10.288 1.00 96.06 104 LYS A C 1
ATOM 807 O O . LYS A 1 104 ? 9.644 2.268 9.569 1.00 96.06 104 LYS A O 1
ATOM 812 N N . VAL A 1 105 ? 10.515 0.962 11.169 1.00 97.12 105 VAL A N 1
ATOM 813 C CA . VAL A 1 105 ? 11.766 1.720 11.319 1.00 97.12 105 VAL A CA 1
ATOM 814 C C . VAL A 1 105 ? 12.775 1.304 10.245 1.00 97.12 105 VAL A C 1
ATOM 816 O O . VAL A 1 105 ? 13.039 0.115 10.038 1.00 97.12 105 VAL A O 1
ATOM 819 N N . VAL A 1 106 ? 13.347 2.298 9.573 1.00 97.75 106 VAL A N 1
ATOM 820 C CA . VAL A 1 106 ? 14.381 2.181 8.541 1.00 97.75 106 VAL A CA 1
ATOM 821 C C . VAL A 1 106 ? 15.627 2.916 9.039 1.00 97.75 106 VAL A C 1
ATOM 823 O O . VAL A 1 106 ? 15.635 4.149 9.065 1.00 97.75 106 VAL A O 1
ATOM 826 N N . PRO A 1 107 ? 16.681 2.196 9.463 1.00 97.81 107 PRO A N 1
ATOM 827 C CA . PRO A 1 107 ? 17.930 2.817 9.891 1.00 97.81 107 PRO A CA 1
ATOM 828 C C . PRO A 1 107 ? 18.573 3.657 8.780 1.00 97.81 107 PRO A C 1
ATOM 830 O O . PRO A 1 107 ? 18.374 3.392 7.593 1.00 97.81 107 PRO A O 1
ATOM 833 N N . ALA A 1 108 ? 19.380 4.649 9.162 1.00 97.25 108 ALA A N 1
ATOM 834 C CA . ALA A 1 108 ? 20.210 5.385 8.211 1.00 97.25 108 ALA A CA 1
ATOM 835 C C . ALA A 1 108 ? 21.225 4.455 7.520 1.00 97.25 108 ALA A C 1
ATOM 837 O O . ALA A 1 108 ? 21.616 3.427 8.076 1.00 97.25 108 ALA A O 1
ATOM 838 N N . ASN A 1 109 ? 21.674 4.845 6.325 1.00 96.69 109 ASN A N 1
ATOM 839 C CA . ASN A 1 109 ? 22.597 4.086 5.473 1.00 96.69 109 ASN A CA 1
ATOM 840 C C . ASN A 1 109 ? 22.111 2.667 5.139 1.00 96.69 109 ASN A C 1
ATOM 842 O O . ASN A 1 109 ? 22.897 1.720 5.109 1.00 96.69 109 ASN A O 1
ATOM 846 N N . SER A 1 110 ? 20.810 2.512 4.907 1.00 97.25 110 SER A N 1
ATOM 847 C CA . SER A 1 110 ? 20.207 1.224 4.586 1.00 97.25 110 SER A CA 1
ATOM 848 C C . SER A 1 110 ? 19.718 1.158 3.136 1.00 97.25 110 SER A C 1
ATOM 850 O O . SER A 1 110 ? 19.924 2.078 2.347 1.00 97.25 110 SER A O 1
ATOM 852 N N . THR A 1 111 ? 19.113 0.031 2.764 1.00 96.38 111 THR A N 1
ATOM 853 C CA . THR A 1 111 ? 18.485 -0.215 1.460 1.00 96.38 111 THR A CA 1
ATOM 854 C C . THR A 1 111 ? 17.178 -0.987 1.666 1.00 96.38 111 THR A C 1
ATOM 856 O O . THR A 1 111 ? 16.998 -1.602 2.728 1.00 96.38 111 THR A O 1
ATOM 859 N N . PRO A 1 112 ? 16.275 -1.035 0.669 1.00 95.50 112 PRO A N 1
ATOM 860 C CA . PRO A 1 112 ? 15.113 -1.922 0.727 1.00 95.50 112 PRO A CA 1
ATOM 861 C C . PRO A 1 112 ? 15.525 -3.379 1.000 1.00 95.50 112 PRO A C 1
ATOM 863 O O . PRO A 1 112 ? 14.999 -4.036 1.900 1.00 95.50 112 PRO A O 1
ATOM 866 N N . ALA A 1 113 ? 16.558 -3.858 0.298 1.00 95.00 113 ALA A N 1
ATOM 867 C CA . ALA A 1 113 ? 17.092 -5.208 0.461 1.00 95.00 113 ALA A CA 1
ATOM 868 C C . ALA A 1 113 ? 17.579 -5.482 1.895 1.00 95.00 113 ALA A C 1
ATOM 870 O O . ALA A 1 113 ? 17.205 -6.488 2.493 1.00 95.00 113 ALA A O 1
ATOM 871 N N . SER A 1 114 ? 18.347 -4.562 2.485 1.00 96.12 114 SER A N 1
ATOM 872 C CA . SER A 1 114 ? 18.915 -4.732 3.830 1.00 96.12 114 SER A CA 1
ATOM 873 C C . SER A 1 114 ? 17.917 -4.502 4.971 1.00 96.12 114 SER A C 1
ATOM 875 O O . SER A 1 114 ? 18.268 -4.704 6.130 1.00 96.12 114 SER A O 1
ATOM 877 N N . THR A 1 115 ? 16.693 -4.050 4.680 1.00 95.69 115 THR A N 1
ATOM 878 C 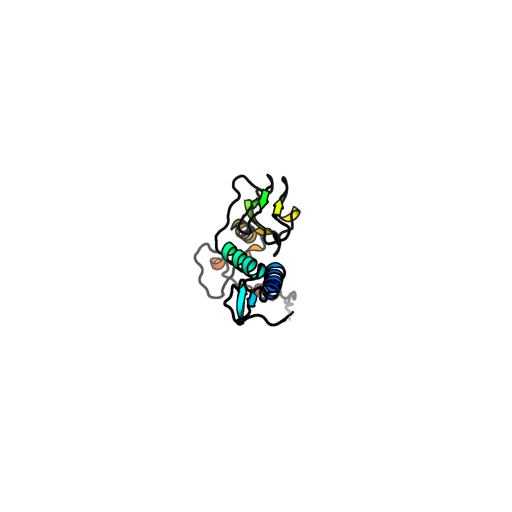CA . THR A 1 115 ? 15.677 -3.711 5.696 1.00 95.69 115 THR A CA 1
ATOM 879 C C . THR A 1 115 ? 14.376 -4.484 5.530 1.00 95.69 115 THR A C 1
ATOM 881 O O . THR A 1 115 ? 13.348 -4.073 6.063 1.00 95.69 115 THR A O 1
ATOM 884 N N . GLY A 1 116 ? 14.398 -5.617 4.835 1.00 93.38 116 GLY A N 1
ATOM 885 C CA . GLY A 1 116 ? 13.239 -6.505 4.725 1.00 93.38 116 GLY A CA 1
ATOM 886 C C . GLY A 1 116 ? 13.124 -7.231 3.391 1.00 93.38 116 GLY A C 1
ATOM 887 O O . GLY A 1 116 ? 12.337 -8.165 3.298 1.00 93.38 116 GLY A O 1
ATOM 888 N N . GLY A 1 117 ? 13.910 -6.842 2.384 1.00 93.38 117 GLY A N 1
ATOM 889 C CA . GLY A 1 117 ? 13.842 -7.440 1.052 1.00 93.38 117 GLY A CA 1
ATOM 890 C C . GLY A 1 117 ? 12.787 -6.788 0.157 1.00 93.38 117 GLY A C 1
ATOM 891 O O . GLY A 1 117 ? 11.984 -5.969 0.606 1.00 93.38 117 GLY A O 1
ATOM 892 N N . ILE A 1 118 ? 12.816 -7.154 -1.126 1.00 91.88 118 ILE A N 1
ATOM 893 C CA . ILE A 1 118 ? 11.885 -6.669 -2.153 1.00 91.88 118 ILE A CA 1
ATOM 894 C C . ILE A 1 118 ? 10.981 -7.836 -2.559 1.00 91.88 118 ILE A C 1
ATOM 896 O O . ILE A 1 118 ? 11.420 -8.735 -3.275 1.00 91.88 118 ILE A O 1
ATOM 900 N N . ALA A 1 119 ? 9.753 -7.860 -2.041 1.00 80.69 119 ALA A N 1
ATOM 901 C CA . ALA A 1 119 ? 8.773 -8.931 -2.241 1.00 80.69 119 ALA A CA 1
ATOM 902 C C . ALA A 1 119 ? 7.383 -8.508 -1.719 1.00 80.69 119 ALA A C 1
ATOM 904 O O . ALA A 1 119 ? 7.291 -7.578 -0.910 1.00 80.69 119 ALA A O 1
ATOM 905 N N . PRO A 1 120 ? 6.295 -9.206 -2.105 1.00 79.19 120 PRO A N 1
ATOM 906 C CA . PRO A 1 120 ? 5.004 -9.071 -1.432 1.00 79.19 120 PRO A CA 1
ATOM 907 C C . PRO A 1 120 ? 5.130 -9.310 0.080 1.00 79.19 120 PRO A C 1
ATOM 909 O O . PRO A 1 120 ? 5.724 -10.299 0.504 1.00 79.19 120 PRO A O 1
ATOM 912 N N . GLY A 1 121 ? 4.591 -8.398 0.892 1.00 80.56 121 GLY A N 1
ATOM 913 C CA . GLY A 1 121 ? 4.756 -8.426 2.352 1.00 80.56 121 GLY A CA 1
ATOM 914 C C . GLY A 1 121 ? 6.057 -7.781 2.856 1.00 80.56 121 GLY A C 1
ATOM 915 O O . GLY A 1 121 ? 6.304 -7.777 4.060 1.00 80.56 121 GLY A O 1
ATOM 916 N N . ALA A 1 122 ? 6.872 -7.216 1.959 1.00 91.25 122 ALA A N 1
ATOM 917 C CA . ALA A 1 122 ? 8.079 -6.447 2.257 1.00 91.25 122 ALA A CA 1
ATOM 918 C C . ALA A 1 122 ? 8.081 -5.127 1.455 1.00 91.25 122 ALA A C 1
ATOM 920 O O . ALA A 1 122 ? 7.028 -4.494 1.313 1.00 91.25 122 ALA A O 1
ATOM 921 N N . TRP A 1 123 ? 9.233 -4.671 0.952 1.00 94.50 123 TRP A N 1
ATOM 922 C CA . TRP A 1 123 ? 9.297 -3.482 0.100 1.00 94.50 123 TRP A CA 1
ATOM 923 C C . TRP A 1 123 ? 8.826 -3.774 -1.324 1.00 94.50 123 TRP A C 1
ATOM 925 O O . TRP A 1 123 ? 9.179 -4.798 -1.907 1.00 94.50 123 TRP A O 1
ATOM 935 N N . ILE A 1 124 ? 8.076 -2.840 -1.906 1.00 89.69 124 ILE A N 1
ATOM 936 C CA . ILE A 1 124 ? 7.662 -2.866 -3.313 1.00 89.69 124 ILE A CA 1
ATOM 937 C C . ILE A 1 124 ? 7.981 -1.507 -3.939 1.00 89.69 124 ILE A C 1
ATOM 939 O O . ILE A 1 124 ? 7.635 -0.476 -3.363 1.00 89.69 124 ILE A O 1
ATOM 943 N N . GLY A 1 125 ? 8.642 -1.504 -5.098 1.00 89.25 125 GLY A N 1
ATOM 944 C CA . GLY A 1 125 ? 8.894 -0.292 -5.881 1.00 89.25 125 GLY A CA 1
ATOM 945 C C . GLY A 1 125 ? 7.595 0.256 -6.477 1.00 89.25 125 GLY A C 1
ATOM 946 O O . GLY A 1 125 ? 6.773 -0.506 -6.985 1.00 89.25 125 GLY A O 1
ATOM 947 N N . VAL A 1 126 ? 7.386 1.569 -6.388 1.00 84.81 126 VAL A N 1
ATOM 948 C CA . VAL A 1 126 ? 6.127 2.224 -6.795 1.00 84.81 126 VAL A CA 1
ATOM 949 C C . VAL A 1 126 ? 6.292 3.283 -7.891 1.00 84.81 126 VAL A C 1
ATOM 951 O O . VAL A 1 126 ? 5.323 3.949 -8.252 1.00 84.81 126 VAL A O 1
ATOM 954 N N . GLY A 1 127 ? 7.508 3.447 -8.419 1.00 75.31 127 GLY A N 1
ATOM 955 C CA . GLY A 1 127 ? 7.822 4.383 -9.502 1.00 75.31 127 GLY A CA 1
ATOM 956 C C . GLY A 1 127 ? 7.916 3.726 -10.882 1.00 75.31 127 GLY A C 1
ATOM 957 O O . GLY A 1 127 ? 8.054 2.510 -11.010 1.00 75.31 127 GLY A O 1
ATOM 958 N N . ASP A 1 128 ? 7.906 4.551 -11.932 1.00 70.56 128 ASP A N 1
ATOM 959 C CA . ASP A 1 128 ? 8.176 4.125 -13.310 1.00 70.56 128 ASP A CA 1
ATOM 960 C C . ASP A 1 128 ? 9.659 3.817 -13.556 1.00 70.56 128 ASP A C 1
ATOM 962 O O . ASP A 1 128 ? 9.981 3.149 -14.530 1.00 70.56 128 ASP A O 1
ATOM 966 N N . ALA A 1 129 ? 10.559 4.260 -12.677 1.00 63.50 129 ALA A N 1
ATOM 967 C CA . ALA A 1 129 ? 11.991 3.983 -12.759 1.00 63.50 129 ALA A CA 1
ATOM 968 C C . ALA A 1 129 ? 12.305 2.472 -12.773 1.00 63.50 129 ALA A C 1
ATOM 970 O O . ALA A 1 129 ? 13.087 2.048 -13.625 1.00 63.50 129 ALA A O 1
ATOM 971 N N . SER A 1 130 ? 11.592 1.655 -11.984 1.00 68.25 130 SER A N 1
ATOM 972 C CA . SER A 1 130 ? 11.743 0.185 -11.993 1.00 68.25 130 SER A CA 1
ATOM 973 C C . SER A 1 130 ? 11.359 -0.374 -13.343 1.00 68.25 130 SER A C 1
ATOM 975 O O . SER A 1 130 ? 12.070 -1.189 -13.927 1.00 68.25 130 SER A O 1
ATOM 977 N N . LEU A 1 131 ? 10.239 0.114 -13.877 1.00 79.25 131 LEU A N 1
ATOM 978 C CA . LEU A 1 131 ? 9.762 -0.275 -15.191 1.00 79.25 131 LEU A CA 1
ATOM 979 C C . LEU A 1 131 ? 10.725 0.191 -16.290 1.00 79.25 131 LEU A C 1
ATOM 981 O O . LEU A 1 131 ? 11.002 -0.576 -17.203 1.00 79.25 131 LEU A O 1
ATOM 985 N N . ARG A 1 132 ? 11.285 1.403 -16.209 1.00 80.00 132 ARG A N 1
ATOM 986 C CA . ARG A 1 132 ? 12.272 1.911 -17.176 1.00 80.00 132 ARG A CA 1
ATOM 987 C C . ARG A 1 132 ? 13.567 1.117 -17.132 1.00 80.00 132 ARG A C 1
ATOM 989 O O . ARG A 1 132 ? 14.084 0.776 -18.188 1.00 80.00 132 ARG A O 1
ATOM 996 N N . SER A 1 133 ? 14.066 0.809 -15.938 1.00 74.88 133 SER A N 1
ATOM 997 C CA . SER A 1 133 ? 15.248 -0.028 -15.734 1.00 74.88 133 SER A CA 1
ATOM 998 C C . SER A 1 133 ? 15.012 -1.436 -16.284 1.00 74.88 133 SER A C 1
ATOM 1000 O O . SER A 1 133 ? 15.809 -1.942 -17.074 1.00 74.88 133 SER A O 1
ATOM 1002 N N . ALA A 1 134 ? 13.855 -2.028 -15.976 1.00 81.62 134 ALA A N 1
ATOM 1003 C CA . ALA A 1 134 ? 13.462 -3.336 -16.485 1.00 81.62 134 ALA A CA 1
ATOM 1004 C C . ALA A 1 134 ? 13.292 -3.346 -18.015 1.00 81.62 134 ALA A C 1
ATOM 1006 O O . ALA A 1 134 ? 13.726 -4.293 -18.663 1.00 81.62 134 ALA A O 1
ATOM 1007 N N . LEU A 1 135 ? 12.724 -2.289 -18.607 1.00 86.38 135 LEU A N 1
ATOM 1008 C CA . LEU A 1 135 ? 12.610 -2.124 -20.062 1.00 86.38 135 LEU A CA 1
ATOM 1009 C C . LEU A 1 135 ? 13.968 -1.871 -20.740 1.00 86.38 135 LEU A C 1
ATOM 1011 O O . LEU A 1 135 ? 14.139 -2.254 -21.894 1.00 86.38 135 LEU A O 1
ATOM 1015 N N . ALA A 1 136 ? 14.922 -1.238 -20.049 1.00 84.69 136 ALA A N 1
ATOM 1016 C CA . ALA A 1 136 ? 16.269 -0.964 -20.555 1.00 84.69 136 ALA A CA 1
ATOM 1017 C C . ALA A 1 136 ? 17.223 -2.168 -20.443 1.00 84.69 136 ALA A C 1
ATOM 1019 O O . ALA A 1 136 ? 18.244 -2.206 -21.133 1.00 84.69 136 ALA A O 1
ATOM 1020 N N . ALA A 1 137 ? 16.914 -3.147 -19.587 1.00 87.06 137 ALA A N 1
ATOM 1021 C CA . ALA A 1 137 ? 17.682 -4.381 -19.475 1.00 87.06 137 ALA A CA 1
ATOM 1022 C C . ALA A 1 137 ? 17.656 -5.180 -20.791 1.00 87.06 137 ALA A C 1
ATOM 1024 O O . ALA A 1 137 ? 16.702 -5.114 -21.565 1.00 87.06 137 ALA A O 1
ATOM 1025 N N . SER A 1 138 ? 18.674 -6.012 -21.029 1.00 85.44 138 SER A N 1
ATOM 1026 C CA . SER A 1 138 ? 18.749 -6.860 -22.232 1.00 85.44 138 SER A CA 1
ATOM 1027 C C . SER A 1 138 ? 17.571 -7.835 -22.363 1.00 85.44 138 SER A C 1
ATOM 1029 O O . SER A 1 138 ? 17.159 -8.163 -23.473 1.00 85.44 138 SER A O 1
ATOM 1031 N N . SER A 1 139 ? 16.995 -8.268 -21.239 1.00 84.62 139 SER A N 1
ATOM 1032 C CA . SER A 1 139 ? 15.779 -9.087 -21.175 1.00 84.62 139 SER A CA 1
ATOM 1033 C C . SER A 1 139 ? 14.480 -8.275 -21.259 1.00 84.62 139 SER A C 1
ATOM 1035 O O . SER A 1 139 ? 13.403 -8.859 -21.386 1.00 84.62 139 SER A O 1
ATOM 1037 N N . GLY A 1 140 ? 14.557 -6.942 -21.217 1.00 86.56 140 GLY A N 1
ATOM 1038 C CA . GLY A 1 140 ? 13.413 -6.036 -21.119 1.00 86.56 140 GLY A CA 1
ATOM 1039 C C . GLY A 1 140 ? 12.442 -6.119 -22.291 1.00 86.56 140 GLY A C 1
ATOM 1040 O O . GLY A 1 140 ? 11.245 -5.898 -22.114 1.00 86.56 140 GLY A O 1
ATOM 1041 N N . ALA A 1 141 ? 12.914 -6.540 -23.470 1.00 83.81 141 ALA A N 1
ATOM 1042 C CA . ALA A 1 141 ? 12.050 -6.798 -24.621 1.00 83.81 141 ALA A CA 1
ATOM 1043 C C . ALA A 1 141 ? 10.960 -7.846 -24.316 1.00 83.81 141 ALA A C 1
ATOM 1045 O O . ALA A 1 141 ? 9.873 -7.774 -24.883 1.00 83.81 141 ALA A O 1
ATOM 1046 N N . GLY A 1 142 ? 11.212 -8.775 -23.383 1.00 82.19 142 GLY A N 1
ATOM 1047 C CA . GLY A 1 142 ? 10.234 -9.772 -22.932 1.00 82.19 142 GLY A CA 1
ATOM 1048 C C . GLY A 1 142 ? 9.073 -9.201 -22.109 1.00 82.19 142 GLY A C 1
ATOM 1049 O O . GLY A 1 142 ? 8.068 -9.882 -21.930 1.00 82.19 142 GLY A O 1
ATOM 1050 N N . LEU A 1 143 ? 9.180 -7.957 -21.632 1.00 85.12 143 LEU A N 1
ATOM 1051 C CA . LEU A 1 143 ? 8.107 -7.252 -20.919 1.00 85.12 143 LEU A CA 1
ATOM 1052 C C . LEU A 1 143 ? 7.159 -6.510 -21.874 1.00 85.12 143 LEU A C 1
ATOM 1054 O O . LEU A 1 143 ? 6.110 -6.022 -21.452 1.00 85.12 143 LEU A O 1
ATOM 1058 N N . VAL A 1 144 ? 7.516 -6.407 -23.159 1.00 84.38 144 VAL A N 1
ATOM 1059 C CA . VAL A 1 144 ? 6.741 -5.689 -24.174 1.00 84.38 144 VAL A CA 1
ATOM 1060 C C . VAL A 1 144 ? 5.852 -6.675 -24.930 1.00 84.38 144 VAL A C 1
ATOM 1062 O O . VAL A 1 144 ? 6.326 -7.484 -25.724 1.00 84.38 144 VAL A O 1
ATOM 1065 N N . GLY A 1 145 ? 4.538 -6.591 -24.717 1.00 81.69 145 GLY A N 1
ATOM 1066 C CA . GLY A 1 145 ? 3.572 -7.384 -25.477 1.00 81.69 145 GLY A CA 1
ATOM 1067 C C . GLY A 1 145 ? 3.556 -6.999 -26.961 1.00 81.69 145 GLY A C 1
ATOM 1068 O O . GLY A 1 145 ? 3.360 -5.833 -27.304 1.00 81.69 145 GLY A O 1
ATOM 1069 N N . ILE A 1 146 ? 3.716 -7.984 -27.850 1.00 79.56 146 ILE A N 1
ATOM 1070 C CA . ILE A 1 146 ? 3.571 -7.827 -29.303 1.00 79.56 146 ILE A CA 1
ATOM 1071 C C . ILE A 1 146 ? 2.436 -8.722 -29.810 1.00 79.56 146 ILE A C 1
ATOM 1073 O O . ILE A 1 146 ? 2.345 -9.893 -29.449 1.00 79.56 146 ILE A O 1
ATOM 1077 N N . SER A 1 147 ? 1.564 -8.172 -30.654 1.00 78.75 147 SER A N 1
ATOM 1078 C CA . SER A 1 147 ? 0.483 -8.909 -31.303 1.00 78.75 147 SER A CA 1
ATOM 1079 C C . SER A 1 147 ? 0.826 -9.156 -32.763 1.00 78.75 147 SER A C 1
ATOM 1081 O O . SER A 1 147 ? 1.390 -8.311 -33.463 1.00 78.75 147 SER A O 1
ATOM 1083 N N . VAL A 1 148 ? 0.478 -10.346 -33.230 1.00 69.56 148 VAL A N 1
ATOM 1084 C CA . VAL A 1 148 ? 0.715 -10.773 -34.603 1.00 69.56 148 VAL A CA 1
ATOM 1085 C C . VAL A 1 148 ? -0.366 -10.165 -35.503 1.00 69.56 148 VAL A C 1
ATOM 1087 O O . VAL A 1 148 ? -1.551 -10.318 -35.232 1.00 69.56 148 VAL A O 1
ATOM 1090 N N . GLY A 1 149 ? 0.030 -9.439 -36.553 1.00 73.00 149 GLY A N 1
ATOM 1091 C CA . GLY A 1 149 ? -0.911 -8.785 -37.477 1.00 73.00 149 GLY A CA 1
ATOM 1092 C C . GLY A 1 149 ? -1.315 -7.352 -37.110 1.00 73.00 149 GLY A C 1
ATOM 1093 O O . GLY A 1 149 ? -2.079 -6.736 -37.848 1.00 73.00 149 GLY A O 1
ATOM 1094 N N . SER A 1 150 ? -0.782 -6.792 -36.021 1.00 82.50 150 SER A N 1
ATOM 1095 C CA . SER A 1 150 ? -0.934 -5.366 -35.715 1.00 82.50 150 SER A CA 1
ATOM 1096 C C . SER A 1 150 ? 0.061 -4.518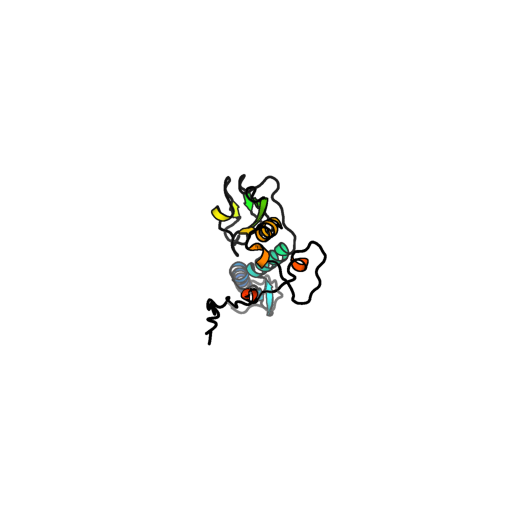 -36.510 1.00 82.50 150 SER A C 1
ATOM 1098 O O . SER A 1 150 ? 1.228 -4.883 -36.649 1.00 82.50 150 SER A O 1
ATOM 1100 N N . VAL A 1 151 ? -0.385 -3.357 -36.995 1.00 84.56 151 VAL A N 1
ATOM 1101 C CA . VAL A 1 151 ? 0.500 -2.333 -37.568 1.00 84.56 151 VAL A CA 1
ATOM 1102 C C . VAL A 1 151 ? 0.986 -1.426 -36.445 1.00 84.56 151 VAL A C 1
ATOM 1104 O O . VAL A 1 151 ? 0.186 -0.904 -35.669 1.00 84.56 151 VAL A O 1
ATOM 1107 N N . TYR A 1 152 ? 2.298 -1.232 -36.368 1.00 84.94 152 TYR A N 1
ATOM 1108 C CA . TYR A 1 152 ? 2.933 -0.399 -35.355 1.00 84.94 152 TYR A CA 1
ATOM 1109 C C . TYR A 1 152 ? 3.434 0.921 -35.959 1.00 84.94 152 TYR A C 1
ATOM 1111 O O . TYR A 1 152 ? 3.928 0.912 -37.090 1.00 84.94 152 TYR A O 1
ATOM 1119 N N . PRO A 1 153 ? 3.354 2.052 -35.229 1.00 87.25 153 PRO A N 1
ATOM 1120 C CA . PRO A 1 153 ? 3.908 3.325 -35.686 1.00 87.25 153 PRO A CA 1
ATOM 1121 C C . PRO A 1 153 ? 5.410 3.237 -35.971 1.00 87.25 153 PRO A C 1
ATOM 1123 O O . PRO A 1 153 ? 6.139 2.517 -35.281 1.00 87.25 153 PRO A O 1
ATOM 1126 N N . ALA A 1 154 ? 5.879 4.008 -36.954 1.00 84.19 154 ALA A N 1
ATOM 1127 C CA . ALA A 1 154 ? 7.300 4.114 -37.271 1.00 84.19 154 ALA A CA 1
ATOM 1128 C C . ALA A 1 154 ? 8.119 4.544 -36.039 1.00 84.19 154 ALA A C 1
ATOM 1130 O O . ALA A 1 154 ? 7.683 5.389 -35.257 1.00 84.19 154 ALA A O 1
ATOM 1131 N N . GLY A 1 155 ? 9.306 3.954 -35.869 1.00 82.12 155 GLY A N 1
ATOM 1132 C CA . GLY A 1 155 ? 10.199 4.239 -34.737 1.00 82.12 155 GLY A CA 1
ATOM 1133 C C . GLY A 1 155 ? 9.907 3.430 -33.468 1.00 82.12 155 GLY A C 1
ATOM 1134 O O . GLY A 1 155 ? 10.543 3.652 -32.442 1.00 82.12 155 GLY A O 1
ATOM 1135 N N . THR A 1 156 ? 8.976 2.475 -33.519 1.00 84.06 156 THR A N 1
ATOM 1136 C CA . THR A 1 156 ? 8.698 1.551 -32.407 1.00 84.06 156 THR A CA 1
ATOM 1137 C C . THR A 1 156 ? 9.362 0.193 -32.636 1.00 84.06 156 THR A C 1
ATOM 1139 O O . THR A 1 156 ? 9.543 -0.228 -33.782 1.00 84.06 156 THR A O 1
ATOM 1142 N N . VAL A 1 157 ? 9.656 -0.542 -31.556 1.00 80.88 157 VAL A N 1
ATOM 1143 C CA . VAL A 1 157 ? 10.191 -1.918 -31.633 1.00 80.88 157 VAL A CA 1
ATOM 1144 C C . VAL A 1 157 ? 9.284 -2.816 -32.489 1.00 80.88 157 VAL A C 1
ATOM 1146 O O . VAL A 1 157 ? 9.775 -3.542 -33.348 1.00 80.88 157 VAL A O 1
ATOM 1149 N N . GLY A 1 158 ? 7.959 -2.696 -32.347 1.00 83.25 158 GLY A N 1
ATOM 1150 C CA . GLY A 1 158 ? 6.994 -3.451 -33.155 1.00 83.25 158 GLY A CA 1
ATOM 1151 C C . GLY A 1 158 ? 7.075 -3.166 -34.661 1.00 83.25 158 GLY A C 1
ATOM 1152 O O . GLY A 1 158 ? 6.845 -4.070 -35.456 1.00 83.25 158 GLY A O 1
ATOM 1153 N N . SER A 1 159 ? 7.462 -1.951 -35.072 1.00 83.31 159 SER A N 1
ATOM 1154 C CA . SER A 1 159 ? 7.646 -1.610 -36.495 1.00 83.31 159 SER A CA 1
ATOM 1155 C C . SER A 1 159 ? 8.925 -2.194 -37.111 1.00 83.31 159 SER A C 1
ATOM 1157 O O . SER A 1 159 ? 8.990 -2.367 -38.329 1.00 83.31 159 SER A O 1
ATOM 1159 N N . ALA A 1 160 ? 9.926 -2.513 -36.280 1.00 78.81 160 ALA A N 1
ATOM 1160 C CA . ALA A 1 160 ? 11.210 -3.077 -36.698 1.00 78.81 160 ALA A CA 1
ATOM 1161 C C . ALA A 1 160 ? 11.211 -4.617 -36.720 1.00 78.81 160 ALA A C 1
ATOM 1163 O O . ALA A 1 160 ? 11.962 -5.228 -37.480 1.00 78.81 160 ALA A O 1
ATOM 1164 N N . ILE A 1 161 ? 10.346 -5.261 -35.928 1.00 79.12 161 ILE A N 1
ATOM 1165 C CA . ILE A 1 161 ? 10.167 -6.720 -35.925 1.00 79.12 161 ILE A CA 1
ATOM 1166 C C . ILE A 1 161 ? 9.235 -7.111 -37.084 1.00 79.12 161 ILE A C 1
ATOM 1168 O O . ILE A 1 161 ? 8.059 -7.418 -36.897 1.00 79.12 161 ILE A O 1
ATOM 1172 N N . GLN A 1 162 ? 9.767 -7.062 -38.307 1.00 66.94 162 GLN A N 1
ATOM 1173 C CA . GLN A 1 162 ? 9.027 -7.380 -39.539 1.00 66.94 162 GLN A CA 1
ATOM 1174 C C . GLN A 1 162 ? 9.196 -8.837 -39.981 1.00 66.94 162 GLN A C 1
ATOM 1176 O O . GLN A 1 162 ? 8.292 -9.416 -40.580 1.00 66.94 162 GLN A O 1
ATOM 1181 N N . TYR A 1 163 ? 10.342 -9.444 -39.662 1.00 68.25 163 TYR A N 1
ATOM 1182 C CA . TYR A 1 163 ? 10.686 -10.797 -40.086 1.00 68.25 163 TYR A CA 1
ATOM 1183 C C . TYR A 1 163 ? 10.652 -11.752 -38.902 1.00 68.25 163 TYR A C 1
ATOM 1185 O O . TYR A 1 163 ? 11.342 -11.569 -37.900 1.00 68.25 163 TYR A O 1
ATOM 1193 N N . ARG A 1 164 ? 9.829 -12.788 -39.037 1.00 68.50 164 ARG A N 1
ATOM 1194 C CA . ARG A 1 164 ? 9.733 -13.894 -38.090 1.00 68.50 164 ARG A CA 1
ATOM 1195 C C . ARG A 1 164 ? 10.635 -15.017 -38.565 1.00 68.50 164 ARG A C 1
ATOM 1197 O O . ARG A 1 164 ? 10.548 -15.412 -39.725 1.00 68.50 164 ARG A O 1
ATOM 1204 N N . THR A 1 165 ? 11.464 -15.548 -37.677 1.00 74.75 165 THR A N 1
ATOM 1205 C CA . THR A 1 165 ? 12.252 -16.747 -37.968 1.00 74.75 165 THR A CA 1
ATOM 1206 C C . THR A 1 165 ? 11.626 -17.963 -37.281 1.00 74.75 165 THR A C 1
ATOM 1208 O O . THR A 1 165 ? 10.990 -17.806 -36.235 1.00 74.75 165 THR A 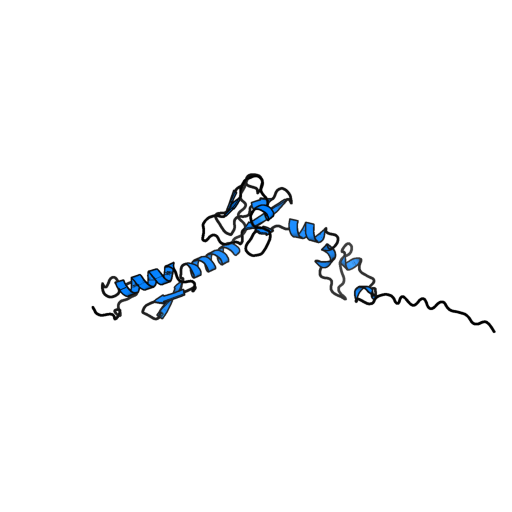O 1
ATOM 1211 N N . PRO A 1 166 ? 11.786 -19.184 -37.822 1.00 74.00 166 PRO A N 1
ATOM 1212 C CA . PRO A 1 166 ? 11.340 -20.410 -37.154 1.00 74.00 166 PRO A CA 1
ATOM 1213 C C . PRO A 1 166 ? 11.856 -20.538 -35.708 1.00 74.00 166 PRO A C 1
ATOM 1215 O O . PRO A 1 166 ? 11.136 -21.010 -34.831 1.00 74.00 166 PRO A O 1
ATOM 1218 N N . GLN A 1 167 ? 13.058 -20.029 -35.430 1.00 76.25 167 GLN A N 1
ATOM 1219 C CA . GLN A 1 167 ? 13.682 -20.026 -34.102 1.00 76.25 167 GLN A CA 1
ATOM 1220 C C . GLN A 1 167 ? 12.865 -19.246 -33.064 1.00 76.25 167 GLN A C 1
ATOM 1222 O O . GLN A 1 167 ? 12.845 -19.620 -31.895 1.00 76.25 167 GLN A O 1
ATOM 1227 N N . MET A 1 168 ? 12.114 -18.217 -33.477 1.00 69.12 168 MET A N 1
ATOM 1228 C CA . MET A 1 168 ? 11.200 -17.485 -32.585 1.00 69.12 168 MET A CA 1
ATOM 1229 C C . MET A 1 168 ? 10.032 -18.351 -32.078 1.00 69.12 168 MET A C 1
ATOM 1231 O O . MET A 1 168 ? 9.346 -17.956 -31.141 1.00 69.12 168 MET A O 1
ATOM 1235 N N . TYR A 1 169 ? 9.809 -19.521 -32.684 1.00 71.25 169 TYR A N 1
ATOM 1236 C CA . TYR A 1 169 ? 8.800 -20.510 -32.299 1.00 71.25 169 TYR A CA 1
ATOM 1237 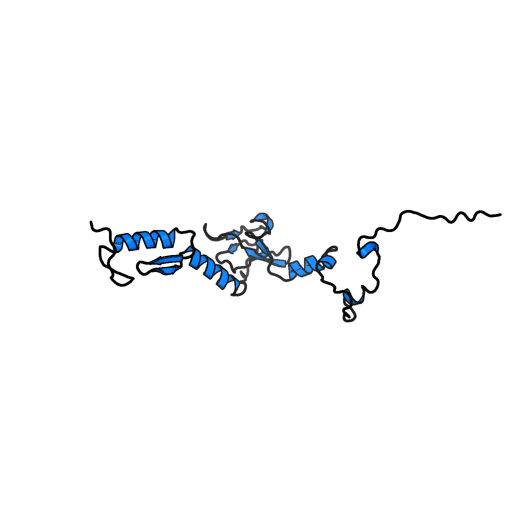C C . TYR A 1 169 ? 9.421 -21.775 -31.680 1.00 71.25 169 TYR A C 1
ATOM 1239 O O . TYR A 1 169 ? 8.755 -22.804 -31.594 1.00 71.25 169 TYR A O 1
ATOM 1247 N N . GLY A 1 170 ? 10.696 -21.722 -31.276 1.00 70.50 170 GLY A N 1
ATOM 1248 C CA . GLY A 1 170 ? 11.409 -22.872 -30.710 1.00 70.50 170 GLY A CA 1
ATOM 1249 C C . GLY A 1 170 ? 11.833 -23.919 -31.745 1.00 70.50 170 GLY A C 1
ATOM 1250 O O . GLY A 1 170 ? 12.134 -25.052 -31.379 1.00 70.50 170 GLY A O 1
ATOM 1251 N N . ILE A 1 171 ? 11.844 -23.568 -33.037 1.00 79.06 171 ILE A N 1
ATOM 1252 C CA . ILE A 1 171 ? 12.358 -24.441 -34.097 1.00 79.06 171 ILE A CA 1
ATOM 1253 C C . ILE A 1 171 ? 13.857 -24.178 -34.242 1.00 79.06 171 ILE A C 1
ATOM 1255 O O . ILE A 1 171 ? 14.270 -23.190 -34.853 1.00 79.06 171 ILE A O 1
ATOM 1259 N N . GLU A 1 172 ? 14.668 -25.074 -33.690 1.00 77.62 172 GLU A N 1
ATOM 1260 C CA . GLU A 1 172 ? 16.121 -25.030 -33.852 1.00 77.62 172 GLU A CA 1
ATOM 1261 C C . GLU A 1 172 ? 16.526 -25.346 -35.304 1.00 77.62 172 GLU A C 1
ATOM 1263 O O . GLU A 1 172 ? 15.915 -26.206 -35.952 1.00 77.62 172 GLU A O 1
ATOM 1268 N N . PRO A 1 173 ? 17.551 -24.671 -35.858 1.00 73.06 173 PRO A N 1
ATOM 1269 C CA . PRO A 1 173 ? 18.059 -25.007 -37.178 1.00 73.06 173 PRO A CA 1
ATOM 1270 C C . PRO A 1 173 ? 18.615 -26.437 -37.178 1.00 73.06 173 PRO A C 1
ATOM 1272 O O . PRO A 1 173 ? 19.416 -26.814 -36.325 1.00 73.06 173 PRO A O 1
ATOM 1275 N N . SER A 1 174 ? 18.196 -27.237 -38.162 1.00 72.12 174 SER A N 1
ATOM 1276 C CA . SER A 1 174 ? 18.732 -28.581 -38.383 1.00 72.12 174 SER A CA 1
ATOM 1277 C C . SER A 1 174 ? 20.255 -28.514 -38.526 1.00 72.12 174 SER A C 1
ATOM 1279 O O . SER A 1 174 ? 20.765 -27.891 -39.454 1.00 72.12 174 SER A O 1
ATOM 1281 N N . THR A 1 175 ? 20.979 -29.223 -37.660 1.00 62.88 175 THR A N 1
ATOM 1282 C CA . THR A 1 175 ? 22.438 -29.410 -37.745 1.00 62.88 175 THR A CA 1
ATOM 1283 C C . THR A 1 175 ? 22.864 -30.295 -38.922 1.00 62.88 175 THR A C 1
ATOM 1285 O O . THR A 1 175 ? 24.056 -30.508 -39.146 1.00 62.88 175 THR A O 1
ATOM 1288 N N . THR A 1 176 ? 21.912 -30.807 -39.707 1.00 55.62 176 THR A N 1
ATOM 1289 C CA . THR A 1 176 ? 22.193 -31.633 -40.881 1.00 55.62 176 THR A CA 1
ATOM 1290 C C . THR A 1 176 ? 22.629 -30.750 -42.049 1.00 55.62 176 THR A C 1
ATOM 1292 O O . THR A 1 176 ? 21.813 -30.312 -42.859 1.00 55.62 176 THR A O 1
ATOM 1295 N N . ASN A 1 177 ? 23.936 -30.511 -42.159 1.00 54.50 177 ASN A N 1
ATOM 1296 C CA . ASN A 1 177 ? 24.557 -30.102 -43.415 1.00 54.50 177 ASN A CA 1
ATOM 1297 C C . ASN A 1 177 ? 24.369 -31.237 -44.432 1.00 54.50 177 ASN A C 1
ATOM 1299 O O . ASN A 1 177 ? 25.183 -32.159 -44.494 1.00 54.50 177 ASN A O 1
ATOM 1303 N N . ILE A 1 178 ? 23.316 -31.184 -45.252 1.00 55.00 178 ILE A N 1
ATOM 1304 C CA . ILE A 1 178 ? 23.272 -31.992 -46.474 1.00 55.00 178 ILE A CA 1
ATOM 1305 C C . ILE A 1 178 ? 24.247 -31.339 -47.457 1.00 55.00 178 ILE A C 1
ATOM 1307 O O . ILE A 1 178 ? 23.886 -30.498 -48.278 1.00 55.00 178 ILE A O 1
ATOM 1311 N N . ILE A 1 179 ? 25.523 -31.699 -47.323 1.00 52.81 179 ILE A N 1
ATOM 1312 C CA . ILE A 1 179 ? 26.533 -31.474 -48.352 1.00 52.81 179 ILE A CA 1
ATOM 1313 C C . ILE A 1 179 ? 26.092 -32.317 -49.545 1.00 52.81 179 ILE A C 1
ATOM 1315 O O . ILE A 1 179 ? 26.087 -33.546 -49.485 1.00 52.81 179 ILE A O 1
ATOM 1319 N N . GLY A 1 180 ? 25.681 -31.649 -50.621 1.00 54.38 180 GLY A N 1
ATOM 1320 C CA . GLY A 1 180 ? 25.382 -32.288 -51.892 1.00 54.38 180 GLY A CA 1
ATOM 1321 C C . GLY A 1 180 ? 26.630 -32.960 -52.456 1.00 54.38 180 GLY A C 1
ATOM 1322 O O . GLY A 1 180 ? 27.397 -32.339 -53.189 1.00 54.38 180 GLY A O 1
ATOM 1323 N N . LEU A 1 181 ? 26.816 -34.244 -52.151 1.00 46.28 181 LEU A N 1
ATOM 1324 C CA . LEU A 1 181 ? 27.623 -35.138 -52.970 1.00 46.28 181 LEU A CA 1
ATOM 1325 C C . LEU A 1 181 ? 26.892 -35.300 -54.307 1.00 46.28 181 LEU A C 1
ATOM 1327 O O . LEU A 1 181 ? 26.015 -36.146 -54.466 1.00 46.28 181 LEU A O 1
ATOM 1331 N N . ARG A 1 182 ? 27.238 -34.447 -55.277 1.00 49.09 182 ARG A N 1
ATOM 1332 C CA . ARG A 1 182 ? 27.020 -34.756 -56.691 1.00 49.09 182 ARG A CA 1
ATOM 1333 C C . ARG A 1 182 ?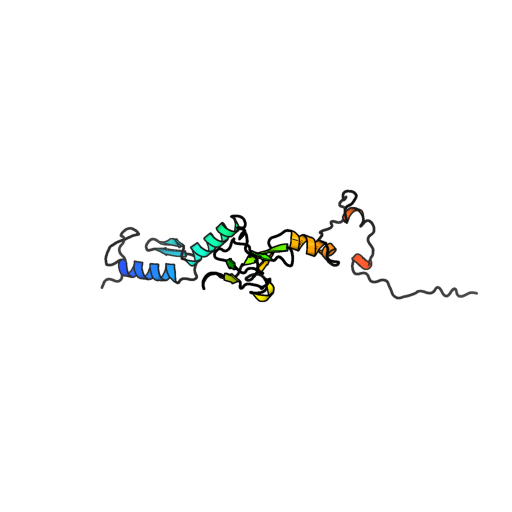 27.860 -35.991 -57.012 1.00 49.09 182 ARG A C 1
ATOM 1335 O O . ARG A 1 182 ? 29.067 -35.884 -57.206 1.00 49.09 182 ARG A O 1
ATOM 1342 N N . SER A 1 183 ? 27.223 -37.153 -57.067 1.00 52.12 183 SER A N 1
ATOM 1343 C CA . SER A 1 183 ? 27.770 -38.319 -57.757 1.00 52.12 183 SER A CA 1
ATOM 1344 C C . SER A 1 183 ? 27.828 -37.991 -59.249 1.00 52.12 183 SER A C 1
ATOM 1346 O O . SER A 1 183 ? 26.795 -37.918 -59.910 1.00 52.12 183 SER A O 1
ATOM 1348 N N . GLY A 1 184 ? 29.028 -37.716 -59.759 1.00 52.94 184 GLY A N 1
ATOM 1349 C CA . GLY A 1 184 ? 29.283 -37.696 -61.196 1.00 52.94 184 GLY A CA 1
ATOM 1350 C C . GLY A 1 184 ? 29.250 -39.124 -61.739 1.00 52.94 184 GLY A C 1
ATOM 1351 O O . GLY A 1 184 ? 29.949 -39.987 -61.209 1.00 52.94 184 GLY A O 1
ATOM 1352 N N . CYS A 1 185 ? 28.411 -39.355 -62.748 1.00 44.72 185 CYS A N 1
ATOM 1353 C CA . CYS A 1 185 ? 28.669 -40.350 -63.791 1.00 44.72 185 CYS A CA 1
ATOM 1354 C C . CYS A 1 185 ? 29.499 -39.685 -64.888 1.00 44.72 185 CYS A C 1
ATOM 1356 O O . CYS A 1 185 ? 29.271 -38.473 -65.122 1.00 44.72 185 CYS A O 1
#

Secondary structure (DSSP, 8-state):
---SPPSPPSS---TTTHHHHHHHHHHHHH-SSSEEE-TTS-EEE-HHHHHHHHHHHHHHS--EEEEEEETTT-EEE-STTEEEEETTTTEEEEE-S--TTS-EEE-TT--TGGGT-BSTTSEEE-SHHHHHHHHHSTTGGGGS---TT----TTSHHHH-----GGGGT-PPP-----------

Foldseek 3Di:
DDQDDDPDDPVDPPPNCVVVVVVVLVCLAPPPDQWDADPVRDTDGHPNVVVVVQLVVLVVDAADEPPPFALQQWDWAQDQRYWHAHPVQRWTKGAQADCPVHIQTRDHPGDQCRRAHDDHNGIDTDDCSVLVVCCPDPCNVVVDDDDDPDDDDPPDPNNVPPDDDVVVVVDDPDPDPPPDPPPDD